Protein AF-A0A958AFW2-F1 (afdb_monomer)

pLDDT: mean 89.14, std 12.62, range [43.22, 98.0]

Solvent-accessible surface area (backbone atoms only — not comparable to full-atom values): 10582 Å² total; per-residue (Å²): 139,80,86,78,78,73,79,78,69,75,75,78,73,57,67,57,61,49,50,57,50,52,53,58,69,53,49,26,50,52,35,37,54,52,20,53,51,48,48,57,54,43,73,77,40,97,64,52,72,67,57,52,52,51,35,52,50,32,38,49,50,15,57,41,33,70,33,86,77,31,65,40,73,70,42,48,50,52,49,52,51,48,54,55,60,52,44,50,60,51,18,56,76,53,41,20,70,68,12,80,56,54,57,54,56,52,51,46,29,52,51,43,28,58,72,40,59,80,78,54,22,61,51,51,27,52,48,54,29,50,48,57,58,67,34,41,89,67,17,90,58,52,61,56,68,67,58,49,51,52,50,28,48,49,43,30,50,45,12,49,50,31,32,50,50,42,58,49,53,56,50,52,41,53,52,48,55,54,50,53,52,51,48,53,53,52,34,59,76,66,68,57,78,87,126

Radius of gyration: 22.64 Å; Cα contacts (8 Å, |Δi|>4): 173; chains: 1; bounding box: 56×38×67 Å

Secondary structure (DSSP, 8-state):
--------------HHHHHHHHHHHHTTHHHHHHHHHHHHHHHHTT--HHHHHHHHHHHHHHHHHHSGGGGSHHHHHHHHHHHHHHHHHHHHHTTGGG-TTHHHHHHHHHHHHHHS-TTHHHHHHHHHHHHHHHHGGG-SSPPPHHHHHHHHHHHHHHHHHHHHHHHHHHHHHHHHHHHHHHHHHHHHHTT----

Structure (mmCIF, N/CA/C/O backbone):
data_AF-A0A958AFW2-F1
#
_entry.id   AF-A0A958AFW2-F1
#
loop_
_atom_site.group_PDB
_atom_site.id
_atom_site.type_symbol
_atom_site.label_atom_id
_atom_site.label_alt_id
_atom_site.label_comp_id
_atom_site.label_asym_id
_atom_site.label_entity_id
_atom_site.label_seq_id
_atom_site.pdbx_PDB_ins_code
_atom_site.Cartn_x
_atom_site.Cartn_y
_atom_site.Cartn_z
_atom_site.occupancy
_atom_site.B_iso_or_equiv
_atom_site.auth_seq_id
_atom_site.auth_comp_id
_atom_site.auth_asym_id
_atom_site.auth_atom_id
_atom_site.pdbx_PDB_model_num
ATOM 1 N N . MET A 1 1 ? -34.029 -23.867 44.741 1.00 43.22 1 MET A N 1
ATOM 2 C CA . MET A 1 1 ? -32.804 -23.187 44.269 1.00 43.22 1 MET A CA 1
ATOM 3 C C . MET A 1 1 ? -32.614 -23.508 42.796 1.00 43.22 1 MET A C 1
ATOM 5 O O . MET A 1 1 ? -32.215 -24.617 42.475 1.00 43.22 1 MET A O 1
ATOM 9 N N . ARG A 1 2 ? -33.013 -22.597 41.903 1.00 43.47 2 ARG A N 1
ATOM 10 C CA . ARG A 1 2 ? -32.884 -22.758 40.450 1.00 43.47 2 ARG A CA 1
ATOM 11 C C . ARG A 1 2 ? -31.769 -21.815 40.013 1.00 43.47 2 ARG A C 1
ATOM 13 O O . ARG A 1 2 ? -31.938 -20.604 40.095 1.00 43.47 2 ARG A O 1
ATOM 20 N N . THR A 1 3 ? -30.620 -22.363 39.645 1.00 53.84 3 THR A N 1
ATOM 21 C CA . THR A 1 3 ? -29.536 -21.628 38.994 1.00 53.84 3 THR A CA 1
ATOM 22 C C . THR A 1 3 ? -30.050 -21.149 37.639 1.00 53.84 3 THR A C 1
ATOM 24 O O . THR A 1 3 ? -30.120 -21.911 36.678 1.00 53.84 3 THR A O 1
ATOM 27 N N . MET A 1 4 ? -30.495 -19.893 37.581 1.00 47.19 4 MET A N 1
ATOM 28 C CA . MET A 1 4 ? -30.754 -19.203 36.323 1.00 47.19 4 MET A CA 1
ATOM 29 C C . MET A 1 4 ? -29.402 -18.935 35.664 1.00 47.19 4 MET A C 1
ATOM 31 O O . MET A 1 4 ? -28.719 -17.969 35.986 1.00 47.19 4 MET A O 1
ATOM 35 N N . LEU A 1 5 ? -28.994 -19.834 34.773 1.00 52.38 5 LEU A N 1
ATOM 36 C CA . LEU A 1 5 ? -27.988 -19.531 33.767 1.00 52.38 5 LEU A CA 1
ATOM 37 C C . LEU A 1 5 ? -28.651 -18.582 32.771 1.00 52.38 5 LEU A C 1
ATOM 39 O O . LEU A 1 5 ? -29.386 -19.015 31.885 1.00 52.38 5 LEU A O 1
ATOM 43 N N . THR A 1 6 ? -28.452 -17.283 32.967 1.00 58.47 6 THR A N 1
ATOM 44 C CA . THR A 1 6 ? -28.763 -16.269 31.964 1.00 58.47 6 THR A CA 1
ATOM 45 C C . THR A 1 6 ? -28.002 -16.651 30.695 1.00 58.47 6 THR A C 1
ATOM 47 O O . THR A 1 6 ? -26.772 -16.760 30.749 1.00 58.47 6 THR A O 1
ATOM 50 N N . PRO A 1 7 ? -28.670 -16.897 29.556 1.00 47.50 7 PRO A N 1
ATOM 51 C CA . PRO A 1 7 ? -27.951 -17.008 28.304 1.00 47.50 7 PRO A CA 1
ATOM 52 C C . PRO A 1 7 ? -27.305 -15.645 28.060 1.00 47.50 7 PRO A C 1
ATOM 54 O O . PRO A 1 7 ? -27.995 -14.638 27.910 1.00 47.50 7 PRO A O 1
ATOM 57 N N . LEU A 1 8 ? -25.972 -15.607 28.082 1.00 51.25 8 LEU A N 1
ATOM 58 C CA . LEU A 1 8 ? -25.196 -14.495 27.553 1.00 51.25 8 LEU A CA 1
ATOM 59 C C . LEU A 1 8 ? -25.598 -14.367 26.084 1.00 51.25 8 LEU A C 1
ATOM 61 O O . LEU A 1 8 ? -25.100 -15.105 25.235 1.00 51.25 8 LEU A O 1
ATOM 65 N N . ILE A 1 9 ? -26.559 -13.487 25.797 1.00 50.97 9 ILE A N 1
ATOM 66 C CA . ILE A 1 9 ? -26.860 -13.054 24.436 1.00 50.97 9 ILE A CA 1
ATOM 67 C C . ILE A 1 9 ? -25.504 -12.663 23.845 1.00 50.97 9 ILE A C 1
ATOM 69 O O . ILE A 1 9 ? -24.812 -11.842 24.458 1.00 50.97 9 ILE A O 1
ATOM 73 N N . PRO A 1 10 ? -25.062 -13.282 22.736 1.00 50.94 10 PRO A N 1
ATOM 74 C CA . PRO A 1 10 ? -23.776 -12.944 22.161 1.00 50.94 10 PRO A CA 1
ATOM 75 C C . PRO A 1 10 ? -23.810 -11.449 21.870 1.00 50.94 10 PRO A C 1
ATOM 77 O O . PRO A 1 10 ? -24.670 -10.990 21.118 1.00 50.94 10 PRO A O 1
ATOM 80 N N . LEU A 1 11 ? -22.927 -10.703 22.542 1.00 51.53 11 LEU A N 1
ATOM 81 C CA . LEU A 1 11 ? -22.696 -9.283 22.310 1.00 51.53 11 LEU A CA 1
ATOM 82 C C . LEU A 1 11 ? -22.705 -9.066 20.801 1.00 51.53 11 LEU A C 1
ATOM 84 O O . LEU A 1 11 ? -21.844 -9.589 20.092 1.00 51.53 11 LEU A O 1
ATOM 88 N N . LYS A 1 12 ? -23.740 -8.372 20.321 1.00 55.47 12 LYS A N 1
ATOM 89 C CA . LYS A 1 12 ? -23.888 -7.970 18.928 1.00 55.47 12 LYS A CA 1
ATOM 90 C C . LYS A 1 12 ? -22.595 -7.242 18.574 1.00 55.47 12 LYS A C 1
ATOM 92 O O . LYS A 1 12 ? -22.362 -6.159 19.101 1.00 55.47 12 LYS A O 1
ATOM 97 N N . MET A 1 13 ? -21.712 -7.893 17.812 1.00 52.31 13 MET A N 1
ATOM 98 C CA . MET A 1 13 ? -20.401 -7.321 17.506 1.00 52.31 13 MET A CA 1
ATOM 99 C C . MET A 1 13 ? -20.612 -5.962 16.848 1.00 52.31 13 MET A C 1
ATOM 101 O O . MET A 1 13 ? -21.453 -5.833 15.954 1.00 52.31 13 MET A O 1
ATOM 105 N N . ASP A 1 14 ? -19.868 -4.962 17.322 1.00 62.66 14 ASP A N 1
ATOM 106 C CA . ASP A 1 14 ? -19.849 -3.643 16.707 1.00 62.66 14 ASP A CA 1
ATOM 107 C C . ASP A 1 14 ? -19.461 -3.804 15.222 1.00 62.66 14 ASP A C 1
ATOM 109 O O . ASP A 1 14 ? -18.407 -4.376 14.920 1.00 62.66 14 ASP A O 1
ATOM 113 N N . PRO A 1 15 ? -20.301 -3.350 14.276 1.00 62.88 15 PRO A N 1
ATOM 114 C CA . PRO A 1 15 ? -20.012 -3.468 12.853 1.00 62.88 15 PRO A CA 1
ATOM 115 C C . PRO A 1 15 ? -18.699 -2.794 12.433 1.00 62.88 15 PRO A C 1
ATOM 117 O O . PRO A 1 15 ? -18.141 -3.181 11.408 1.00 62.88 15 PRO A O 1
ATOM 120 N N . ALA A 1 16 ? -18.168 -1.831 13.198 1.00 61.78 16 ALA A N 1
ATOM 121 C CA . ALA A 1 16 ? -16.840 -1.265 12.938 1.00 61.78 16 ALA A CA 1
ATOM 122 C C . ALA A 1 16 ? -15.730 -2.304 13.120 1.00 61.78 16 ALA A C 1
ATOM 124 O O . ALA A 1 16 ? -14.858 -2.454 12.263 1.00 61.78 16 ALA A O 1
ATOM 125 N N . ILE A 1 17 ? -15.796 -3.045 14.230 1.00 65.88 17 ILE A N 1
ATOM 126 C CA . ILE A 1 17 ? -14.852 -4.113 14.565 1.00 65.88 17 ILE A CA 1
ATOM 127 C C . ILE A 1 17 ? -14.923 -5.224 13.514 1.00 65.88 17 ILE A C 1
ATOM 129 O O . ILE A 1 17 ? -13.890 -5.793 13.158 1.00 65.88 17 ILE A O 1
ATOM 133 N N . ASP A 1 18 ? -16.113 -5.512 12.985 1.00 76.19 18 ASP A N 1
ATOM 134 C CA . ASP A 1 18 ? -16.293 -6.526 11.944 1.00 76.19 18 ASP A CA 1
ATOM 135 C C . ASP A 1 18 ? -15.651 -6.105 10.611 1.00 76.19 18 ASP A C 1
ATOM 137 O O . ASP A 1 18 ? -14.903 -6.882 10.019 1.00 76.19 18 ASP A O 1
ATOM 141 N N . ILE A 1 19 ? -15.826 -4.848 10.181 1.00 73.50 19 ILE A N 1
ATOM 142 C CA . ILE A 1 19 ? -15.217 -4.330 8.942 1.00 73.50 19 ILE A CA 1
ATOM 143 C C . ILE A 1 19 ? -13.688 -4.300 9.045 1.00 73.50 19 ILE A C 1
ATOM 145 O O . ILE A 1 19 ? -13.007 -4.800 8.148 1.00 73.50 19 ILE A O 1
ATOM 149 N N . ASP A 1 20 ? -13.129 -3.773 10.137 1.00 75.69 20 ASP A N 1
ATOM 150 C CA . ASP A 1 20 ? -11.674 -3.702 10.323 1.00 75.69 20 ASP A CA 1
ATOM 151 C C . ASP A 1 20 ? -11.042 -5.100 10.389 1.00 75.69 20 ASP A C 1
ATOM 153 O O . ASP A 1 20 ? -9.957 -5.336 9.842 1.00 75.69 20 ASP A O 1
ATOM 157 N N . ARG A 1 21 ? -11.727 -6.055 11.028 1.00 79.62 21 ARG A N 1
ATOM 158 C CA . ARG A 1 21 ? -11.293 -7.453 11.109 1.00 79.62 21 ARG A CA 1
ATOM 159 C C . ARG A 1 21 ? -11.414 -8.161 9.769 1.00 79.62 21 ARG A C 1
ATOM 161 O O . ARG A 1 21 ? -10.499 -8.884 9.381 1.00 79.62 21 ARG A O 1
ATOM 168 N N . GLN A 1 22 ? -12.509 -7.945 9.049 1.00 83.94 22 GLN A N 1
ATOM 169 C CA . GLN A 1 22 ? -12.705 -8.494 7.718 1.00 83.94 22 GLN A CA 1
ATOM 170 C C . GLN A 1 22 ? -11.602 -7.981 6.793 1.00 83.94 22 GLN A C 1
ATOM 172 O O . GLN A 1 22 ? -10.880 -8.786 6.213 1.00 83.94 22 GLN A O 1
ATOM 177 N N . MET A 1 23 ? -11.380 -6.668 6.734 1.00 81.38 23 MET A N 1
ATOM 178 C CA . MET A 1 23 ? -10.306 -6.061 5.944 1.00 81.38 23 MET A CA 1
ATOM 179 C C . MET A 1 23 ? -8.916 -6.593 6.315 1.00 81.38 23 MET A C 1
ATOM 181 O O . MET A 1 23 ? -8.115 -6.880 5.426 1.00 81.38 23 MET A O 1
ATOM 185 N N . ALA A 1 24 ? -8.637 -6.797 7.605 1.00 82.88 24 ALA A N 1
ATOM 186 C CA . ALA A 1 24 ? -7.397 -7.421 8.068 1.00 82.88 24 ALA A CA 1
ATOM 187 C C . ALA A 1 24 ? -7.211 -8.863 7.564 1.00 82.88 24 ALA A C 1
ATOM 189 O O . ALA A 1 24 ? -6.092 -9.276 7.266 1.00 82.88 24 ALA A O 1
ATOM 190 N N . ASN A 1 25 ? -8.300 -9.621 7.433 1.00 87.69 25 ASN A N 1
ATOM 191 C CA . ASN A 1 25 ? -8.261 -10.990 6.922 1.00 87.69 25 ASN A CA 1
ATOM 192 C C . ASN A 1 25 ? -8.036 -11.049 5.403 1.00 87.69 25 ASN A C 1
ATOM 194 O O . ASN A 1 25 ? -7.462 -12.022 4.921 1.00 87.69 25 ASN A O 1
ATOM 198 N N . TRP A 1 26 ? -8.461 -10.025 4.653 1.00 89.12 26 TRP A N 1
ATOM 199 C CA . TRP A 1 26 ? -8.224 -9.929 3.205 1.00 89.12 26 TRP A CA 1
ATOM 200 C C . TRP A 1 26 ? -6.847 -9.343 2.862 1.00 89.12 26 TRP A C 1
ATOM 202 O O . TRP A 1 26 ? -6.341 -9.582 1.769 1.00 89.12 26 TRP A O 1
ATOM 212 N N . GLU A 1 27 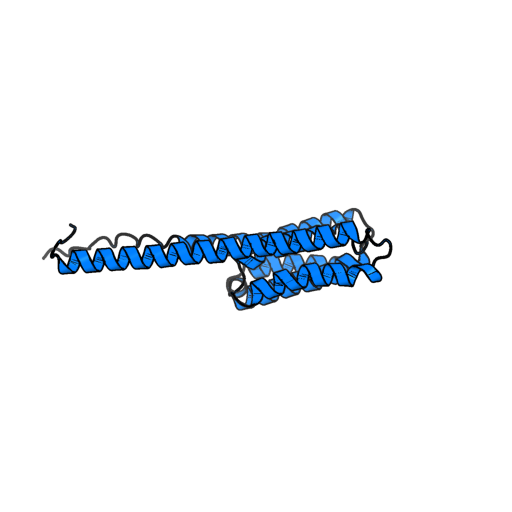? -6.210 -8.615 3.783 1.00 92.50 27 GLU A N 1
ATOM 213 C CA . GLU A 1 27 ? -4.898 -7.987 3.572 1.00 92.50 27 GLU A CA 1
ATOM 214 C C . GLU A 1 27 ? -3.804 -8.936 3.045 1.00 92.50 27 GLU A C 1
ATOM 216 O O . GLU A 1 27 ? -3.126 -8.534 2.098 1.00 92.50 27 GLU A O 1
ATOM 221 N N . PRO A 1 28 ? -3.654 -10.189 3.530 1.00 94.38 28 PRO A N 1
ATOM 222 C CA . PRO A 1 28 ? -2.646 -11.126 3.025 1.00 94.38 28 PRO A CA 1
ATOM 223 C C . PRO A 1 28 ? -2.797 -11.469 1.539 1.00 94.38 28 PRO A C 1
ATOM 225 O O . PRO A 1 28 ? -1.833 -11.882 0.893 1.00 94.38 28 PRO A O 1
ATOM 228 N N . LEU A 1 29 ? -3.991 -11.285 0.971 1.00 95.31 29 LEU A N 1
ATOM 229 C CA . LEU A 1 29 ? -4.227 -11.527 -0.448 1.00 95.31 29 LEU A CA 1
ATOM 230 C C . LEU A 1 29 ? -3.588 -10.458 -1.327 1.00 95.31 29 LEU A C 1
ATOM 232 O O . LEU A 1 29 ? -3.280 -10.745 -2.478 1.00 95.31 29 LEU A O 1
ATOM 236 N N . VAL A 1 30 ? -3.342 -9.253 -0.805 1.00 95.56 30 VAL A N 1
ATOM 237 C CA . VAL A 1 30 ? -2.683 -8.182 -1.560 1.00 95.56 30 VAL A CA 1
ATOM 238 C C . VAL A 1 30 ? -1.278 -8.602 -1.999 1.00 95.56 30 VAL A C 1
ATOM 240 O O . VAL A 1 30 ? -1.063 -8.728 -3.205 1.00 95.56 30 VAL A O 1
ATOM 243 N N . PRO A 1 31 ? -0.320 -8.885 -1.093 1.00 97.00 31 PRO A N 1
ATOM 244 C CA . PRO A 1 31 ? 1.002 -9.352 -1.499 1.00 97.00 31 PRO A CA 1
ATOM 245 C C . PRO A 1 31 ? 0.942 -10.678 -2.270 1.00 97.00 31 PRO A C 1
ATOM 247 O O . PRO A 1 31 ? 1.754 -10.879 -3.167 1.00 97.00 31 PRO A O 1
ATOM 250 N N . LEU A 1 32 ? -0.029 -11.559 -2.000 1.00 97.62 32 LEU A N 1
ATOM 251 C CA . LEU A 1 32 ? -0.186 -12.799 -2.764 1.00 97.62 32 LEU A CA 1
ATOM 252 C C . LEU A 1 32 ? -0.501 -12.516 -4.241 1.00 97.62 32 LEU A C 1
ATOM 254 O O . LEU A 1 32 ? 0.204 -12.997 -5.125 1.00 97.62 32 LEU A O 1
ATOM 258 N N . VAL A 1 33 ? -1.531 -11.710 -4.512 1.00 97.56 33 VAL A N 1
ATOM 259 C CA . VAL A 1 33 ? -1.955 -11.347 -5.872 1.00 97.56 33 VAL A CA 1
ATOM 260 C C . VAL A 1 33 ? -0.867 -10.551 -6.585 1.00 97.56 33 VAL A C 1
ATOM 262 O O . VAL A 1 33 ? -0.580 -10.830 -7.747 1.00 97.56 33 VAL A O 1
ATOM 265 N N . LEU A 1 34 ? -0.217 -9.606 -5.896 1.00 97.69 34 LEU A N 1
ATOM 266 C CA . LEU A 1 34 ? 0.911 -8.857 -6.452 1.00 97.69 34 LEU A CA 1
ATOM 267 C C . LEU A 1 34 ? 2.068 -9.793 -6.820 1.00 97.69 34 LEU A C 1
ATOM 269 O O . LEU A 1 34 ? 2.559 -9.741 -7.945 1.00 97.69 34 LEU A O 1
ATOM 273 N N . GLY A 1 35 ? 2.460 -10.695 -5.918 1.00 97.44 35 GLY A N 1
ATOM 274 C CA . GLY A 1 35 ? 3.517 -11.674 -6.162 1.00 97.44 35 GLY A CA 1
ATOM 275 C C . GLY A 1 35 ? 3.209 -12.572 -7.360 1.00 97.44 35 GLY A C 1
ATOM 276 O O . GLY A 1 35 ? 4.040 -12.690 -8.258 1.00 97.44 35 GLY A O 1
ATOM 277 N N . LEU A 1 36 ? 1.996 -13.129 -7.433 1.00 97.81 36 LEU A N 1
ATOM 278 C CA . LEU A 1 36 ? 1.551 -13.947 -8.566 1.00 97.81 36 LEU A CA 1
ATOM 279 C C . LEU A 1 36 ? 1.534 -13.157 -9.881 1.00 97.81 36 LEU A C 1
ATOM 281 O O . LEU A 1 36 ? 2.025 -13.651 -10.893 1.00 97.81 36 LEU A O 1
ATOM 285 N N . HIS A 1 37 ? 1.042 -11.915 -9.870 1.00 97.31 37 HIS A N 1
ATOM 286 C CA . HIS A 1 37 ? 1.119 -11.022 -11.027 1.00 97.31 37 HIS A CA 1
ATOM 287 C C . HIS A 1 37 ? 2.573 -10.821 -11.475 1.00 97.31 37 HIS A C 1
ATOM 289 O O . HIS A 1 37 ? 2.881 -10.952 -12.656 1.00 97.31 37 HIS A O 1
ATOM 295 N N . GLY A 1 38 ? 3.484 -10.553 -10.537 1.00 96.69 38 GLY A N 1
ATOM 296 C CA . GLY A 1 38 ? 4.910 -10.420 -10.825 1.00 96.69 38 GLY A CA 1
ATOM 297 C C . GLY A 1 38 ? 5.521 -11.685 -11.430 1.00 96.69 38 GLY A C 1
ATOM 298 O O . GLY A 1 38 ? 6.276 -11.581 -12.393 1.00 96.69 38 GLY A O 1
ATOM 299 N N . MET A 1 39 ? 5.147 -12.873 -10.937 1.00 96.88 39 MET A N 1
ATOM 300 C CA . MET A 1 39 ? 5.559 -14.147 -11.540 1.00 96.88 39 MET A CA 1
ATOM 301 C C . MET A 1 39 ? 5.086 -14.255 -12.990 1.00 96.88 39 MET A C 1
ATOM 303 O O . MET A 1 39 ? 5.887 -14.588 -13.855 1.00 96.88 39 MET A O 1
ATOM 307 N N . VAL A 1 40 ? 3.815 -13.949 -13.276 1.00 96.25 40 VAL A N 1
ATOM 308 C CA . VAL A 1 40 ? 3.261 -14.005 -14.642 1.00 96.25 40 VAL A CA 1
ATOM 309 C C . VAL A 1 40 ? 4.033 -13.082 -15.586 1.00 96.25 40 VAL A C 1
ATOM 311 O O . VAL A 1 40 ? 4.454 -13.518 -16.658 1.00 96.25 40 VAL A O 1
ATOM 314 N N . ILE A 1 41 ? 4.289 -11.838 -15.170 1.00 95.12 41 ILE A N 1
ATOM 315 C CA . ILE A 1 41 ? 5.095 -10.891 -15.952 1.00 95.12 41 ILE A CA 1
ATOM 316 C C . ILE A 1 41 ? 6.504 -11.451 -16.191 1.00 95.12 41 ILE A C 1
ATOM 318 O O . ILE A 1 41 ? 6.977 -11.462 -17.325 1.00 95.12 41 ILE A O 1
ATOM 322 N N . PHE A 1 42 ? 7.161 -11.989 -15.166 1.00 95.25 42 PHE A N 1
ATOM 323 C CA . PHE A 1 42 ? 8.526 -12.511 -15.275 1.00 95.25 42 PHE A CA 1
ATOM 324 C C . PHE A 1 42 ? 8.659 -13.882 -15.929 1.00 95.25 42 PHE A C 1
ATOM 326 O O . PHE A 1 42 ? 9.756 -14.233 -16.337 1.00 95.25 42 PHE A O 1
ATOM 333 N N . PHE A 1 43 ? 7.580 -14.636 -16.119 1.00 92.75 43 PHE A N 1
ATOM 334 C CA . PHE A 1 43 ? 7.601 -15.774 -17.039 1.00 92.75 43 PHE A CA 1
ATOM 335 C C . PHE A 1 43 ? 7.552 -15.333 -18.504 1.00 92.75 43 PHE A C 1
ATOM 337 O O . PHE A 1 43 ? 8.066 -16.036 -19.370 1.00 92.75 43 PHE A O 1
ATOM 344 N N . SER A 1 44 ? 6.964 -14.167 -18.787 1.00 89.94 44 SER A N 1
ATOM 345 C CA . SER A 1 44 ? 6.910 -13.589 -20.137 1.00 89.94 44 SER A CA 1
ATOM 346 C C . SER A 1 44 ? 8.135 -12.741 -20.504 1.00 89.94 44 SER A C 1
ATOM 348 O O . SER A 1 44 ? 8.321 -12.388 -21.666 1.00 89.94 44 SER A O 1
ATOM 350 N N . MET A 1 45 ? 8.983 -12.422 -19.524 1.00 86.94 45 MET A N 1
ATOM 351 C CA . MET A 1 45 ? 10.170 -11.580 -19.674 1.00 86.94 45 MET A CA 1
ATOM 352 C C . MET A 1 45 ? 11.413 -12.333 -19.192 1.00 86.94 45 MET A C 1
ATOM 354 O O . MET A 1 45 ? 11.340 -13.145 -18.280 1.00 86.94 45 MET A O 1
ATOM 358 N N . SER A 1 46 ? 12.592 -12.045 -19.739 1.00 85.69 46 SER A N 1
ATOM 359 C CA . SER A 1 46 ? 13.851 -12.607 -19.230 1.00 85.69 46 SER A CA 1
ATOM 360 C C . SER A 1 46 ? 14.281 -11.904 -17.935 1.00 85.69 46 SER A C 1
ATOM 362 O O . SER A 1 46 ? 15.149 -11.028 -17.951 1.00 85.69 46 SER A O 1
ATOM 364 N N . ALA A 1 47 ? 13.635 -12.247 -16.819 1.00 92.06 47 ALA A N 1
ATOM 365 C CA . ALA A 1 47 ? 13.903 -11.642 -15.521 1.00 92.06 47 ALA A CA 1
ATOM 366 C C . ALA A 1 47 ? 15.240 -12.107 -14.922 1.00 92.06 47 ALA A C 1
ATOM 368 O O . ALA A 1 47 ? 15.646 -13.266 -15.022 1.00 92.06 47 ALA A O 1
ATOM 369 N N . THR A 1 48 ? 15.920 -11.180 -14.262 1.00 94.31 48 THR A N 1
ATOM 370 C CA . THR A 1 48 ? 17.184 -11.409 -13.556 1.00 94.31 48 THR A CA 1
ATOM 371 C C . THR A 1 48 ? 16.960 -12.067 -12.191 1.00 94.31 48 THR A C 1
ATOM 373 O O . THR A 1 48 ? 15.858 -12.066 -11.643 1.00 94.31 48 THR A O 1
ATOM 376 N N . TRP A 1 49 ? 18.023 -12.610 -11.592 1.00 95.75 49 TRP A N 1
ATOM 377 C CA . TRP A 1 49 ? 17.929 -13.291 -10.295 1.00 95.75 49 TRP A CA 1
ATOM 378 C C . TRP A 1 49 ? 17.385 -12.384 -9.177 1.00 95.75 49 TRP A C 1
ATOM 380 O O . TRP A 1 49 ? 16.581 -12.833 -8.365 1.00 95.75 49 TRP A O 1
ATOM 390 N N . TRP A 1 50 ? 17.766 -11.099 -9.144 1.00 96.12 50 TRP A N 1
ATOM 391 C CA . TRP A 1 50 ? 17.309 -10.183 -8.095 1.00 96.12 50 TRP A CA 1
ATOM 392 C C . TRP A 1 50 ? 15.812 -9.869 -8.238 1.00 96.12 50 TRP A C 1
ATOM 394 O O . TRP A 1 50 ? 15.119 -9.727 -7.232 1.00 96.12 50 TRP A O 1
ATOM 404 N N . GLN A 1 51 ? 15.298 -9.817 -9.474 1.00 95.75 51 GLN A N 1
ATOM 405 C CA . GLN A 1 51 ? 13.874 -9.636 -9.771 1.00 95.75 51 GLN A CA 1
ATOM 406 C C . GLN A 1 51 ? 13.061 -10.812 -9.230 1.00 95.75 51 GLN A C 1
ATOM 408 O O . GLN A 1 51 ? 12.057 -10.606 -8.549 1.00 95.75 51 GLN A O 1
ATOM 413 N N . TRP A 1 52 ? 13.542 -12.041 -9.431 1.00 96.38 52 TRP A N 1
ATOM 414 C CA . TRP A 1 52 ? 12.943 -13.227 -8.820 1.00 96.38 52 TRP A CA 1
ATOM 415 C C . TRP A 1 52 ? 12.990 -13.186 -7.291 1.00 96.38 52 TRP A C 1
ATOM 417 O O . TRP A 1 52 ? 11.980 -13.476 -6.649 1.00 96.38 52 TRP A O 1
ATOM 427 N N . SER A 1 53 ? 14.103 -12.750 -6.695 1.00 96.94 53 SER A N 1
ATOM 428 C CA . SER A 1 53 ? 14.204 -12.563 -5.241 1.00 96.94 53 SER A CA 1
ATOM 429 C C . SER A 1 53 ? 13.215 -11.521 -4.708 1.00 96.94 53 SER A C 1
ATOM 431 O O . SER A 1 53 ? 12.652 -11.708 -3.628 1.00 96.94 53 SER A O 1
ATOM 433 N N . ALA A 1 54 ? 12.954 -10.445 -5.456 1.00 97.12 54 ALA A N 1
ATOM 434 C CA . ALA A 1 54 ? 11.952 -9.446 -5.090 1.00 97.12 54 ALA A CA 1
ATOM 435 C C . ALA A 1 54 ? 10.536 -10.046 -5.091 1.00 97.12 54 ALA A C 1
ATOM 437 O O . ALA A 1 54 ? 9.799 -9.860 -4.124 1.00 97.12 54 ALA A O 1
ATOM 438 N N . ILE A 1 55 ? 10.175 -10.833 -6.110 1.00 97.31 55 ILE A N 1
ATOM 439 C CA . ILE A 1 55 ? 8.877 -11.528 -6.155 1.00 97.31 55 ILE A CA 1
ATOM 440 C C . ILE A 1 55 ? 8.751 -12.560 -5.034 1.00 97.31 55 ILE A C 1
ATOM 442 O O . ILE A 1 55 ? 7.729 -12.598 -4.349 1.00 97.31 55 ILE A O 1
ATOM 446 N N . ALA A 1 56 ? 9.798 -13.349 -4.790 1.00 97.56 56 ALA A N 1
ATOM 447 C CA . ALA A 1 56 ? 9.831 -14.282 -3.669 1.00 97.56 56 ALA A CA 1
ATOM 448 C C . ALA A 1 56 ? 9.626 -13.552 -2.332 1.00 97.56 56 ALA A C 1
ATOM 450 O O . ALA A 1 56 ? 8.826 -13.990 -1.510 1.00 97.56 56 ALA A O 1
ATOM 451 N N . SER A 1 57 ? 10.266 -12.393 -2.144 1.00 97.62 57 SER A N 1
ATOM 452 C CA . SER A 1 57 ? 10.077 -11.556 -0.953 1.00 97.62 57 SER A CA 1
ATOM 453 C C . SER A 1 57 ? 8.625 -11.100 -0.800 1.00 97.62 57 SER A C 1
ATOM 455 O O . SER A 1 57 ? 8.077 -11.170 0.295 1.00 97.62 57 SER A O 1
ATOM 457 N N . VAL A 1 58 ? 7.966 -10.698 -1.888 1.00 97.81 58 VAL A N 1
ATOM 458 C CA . VAL A 1 58 ? 6.546 -10.308 -1.878 1.00 97.81 58 VAL A CA 1
ATOM 459 C C . VAL A 1 58 ? 5.645 -11.484 -1.489 1.00 97.81 58 VAL A C 1
ATOM 461 O O . VAL A 1 58 ? 4.749 -11.320 -0.664 1.00 97.81 58 VAL A O 1
ATOM 464 N N . LEU A 1 59 ? 5.911 -12.690 -1.990 1.00 97.75 59 LEU A N 1
ATOM 465 C CA . LEU A 1 59 ? 5.169 -13.890 -1.586 1.00 97.75 59 LEU A CA 1
ATOM 466 C C . LEU A 1 59 ? 5.401 -14.241 -0.108 1.00 97.75 59 LEU A C 1
ATOM 468 O O . LEU A 1 59 ? 4.459 -14.604 0.596 1.00 97.75 59 LEU A O 1
ATOM 472 N N . LEU A 1 60 ? 6.622 -14.064 0.405 1.00 97.56 60 LEU A N 1
ATOM 473 C CA . LEU A 1 60 ? 6.909 -14.225 1.834 1.00 97.56 60 LEU A CA 1
ATOM 474 C C . LEU A 1 60 ? 6.158 -13.196 2.688 1.00 97.56 60 LEU A C 1
ATOM 476 O O . LEU A 1 60 ? 5.699 -13.539 3.777 1.00 97.56 60 LEU A O 1
ATOM 480 N N . LEU A 1 61 ? 5.961 -11.965 2.198 1.00 96.75 61 LEU A N 1
ATOM 481 C CA . LEU A 1 61 ? 5.117 -10.976 2.877 1.00 96.75 61 LEU A CA 1
ATOM 482 C C . LEU A 1 61 ? 3.662 -11.442 2.991 1.00 96.75 61 LEU A C 1
ATOM 484 O O . LEU A 1 61 ? 3.029 -11.133 3.998 1.00 96.75 61 LEU A O 1
ATOM 488 N N . ALA A 1 62 ? 3.147 -12.202 2.020 1.00 96.00 62 ALA A N 1
ATOM 489 C CA . ALA A 1 62 ? 1.809 -12.792 2.091 1.00 96.00 62 ALA A CA 1
ATOM 490 C C . ALA A 1 62 ? 1.710 -13.874 3.170 1.00 96.00 62 ALA A C 1
ATOM 492 O O . ALA A 1 62 ? 0.789 -13.859 3.987 1.00 96.00 62 ALA A O 1
ATOM 493 N N . VAL A 1 63 ? 2.699 -14.770 3.231 1.00 96.00 63 VAL A N 1
ATOM 494 C CA . VAL A 1 63 ? 2.783 -15.788 4.291 1.00 96.00 63 VAL A CA 1
ATOM 495 C C . VAL A 1 63 ? 2.892 -15.120 5.661 1.00 96.00 63 VAL A C 1
ATOM 497 O O . VAL A 1 63 ? 2.181 -15.485 6.597 1.00 96.00 63 VAL A O 1
ATOM 500 N N . TRP A 1 64 ? 3.736 -14.093 5.774 1.00 95.44 64 TRP A N 1
ATOM 501 C CA . TRP A 1 64 ? 3.891 -13.336 7.008 1.00 95.44 64 TRP A CA 1
ATOM 502 C C . TRP A 1 64 ? 2.595 -12.629 7.408 1.00 95.44 64 TRP A C 1
ATOM 504 O O . TRP A 1 64 ? 2.208 -12.707 8.571 1.00 95.44 64 TRP A O 1
ATOM 514 N N . ALA A 1 65 ? 1.883 -12.010 6.466 1.00 92.94 65 ALA A N 1
ATOM 515 C CA . ALA A 1 65 ? 0.588 -11.372 6.695 1.00 92.94 65 ALA A CA 1
ATOM 516 C C . ALA A 1 65 ? -0.483 -12.345 7.213 1.00 92.94 65 ALA A C 1
ATOM 518 O O . ALA A 1 65 ? -1.291 -11.974 8.062 1.00 92.94 65 ALA A O 1
ATOM 519 N N . GLY A 1 66 ? -0.463 -13.599 6.754 1.00 91.50 66 GLY A N 1
ATOM 520 C CA . GLY A 1 66 ? -1.350 -14.655 7.248 1.00 91.50 66 GLY A CA 1
ATOM 521 C C . GLY A 1 66 ? -1.006 -15.169 8.652 1.00 91.50 66 GLY A C 1
ATOM 522 O O . GLY A 1 66 ? -1.806 -15.881 9.255 1.00 91.50 66 GLY A O 1
ATOM 523 N N . SER A 1 67 ? 0.166 -14.822 9.193 1.00 92.25 67 SER A N 1
ATOM 524 C CA . SER A 1 67 ? 0.596 -15.263 10.523 1.00 92.25 67 SER A CA 1
ATOM 525 C C . SER A 1 67 ? 0.025 -14.381 11.647 1.00 92.25 67 SER A C 1
ATOM 527 O O . SER A 1 67 ? -0.200 -13.186 11.436 1.00 92.25 67 SER A O 1
ATOM 529 N N . PRO A 1 68 ? -0.120 -14.902 12.883 1.00 88.69 68 PRO A N 1
ATOM 530 C CA . PRO A 1 68 ? -0.562 -14.102 14.031 1.00 88.69 68 PRO A CA 1
ATOM 531 C C . PRO A 1 68 ? 0.304 -12.859 14.282 1.00 88.69 68 PRO A C 1
ATOM 533 O O . PRO A 1 68 ? -0.196 -11.818 14.702 1.00 88.69 68 PRO A O 1
ATOM 536 N N . TRP A 1 69 ? 1.606 -12.943 13.992 1.00 87.44 69 TRP A N 1
ATOM 537 C CA . TRP A 1 69 ? 2.546 -11.837 14.184 1.00 87.44 69 TRP A CA 1
ATOM 538 C C . TRP A 1 69 ? 2.435 -10.762 13.101 1.00 87.44 69 TRP A C 1
ATOM 540 O O . TRP A 1 69 ? 2.666 -9.586 13.382 1.00 87.44 69 TRP A O 1
ATOM 550 N N . GLY A 1 70 ? 2.050 -11.142 11.882 1.00 87.00 70 GLY A N 1
ATOM 551 C CA . GLY A 1 70 ? 1.924 -10.225 10.750 1.00 87.00 70 GLY A CA 1
ATOM 552 C C . GLY A 1 70 ? 0.600 -9.469 10.681 1.00 87.00 70 GLY A C 1
ATOM 553 O O . GLY A 1 70 ? 0.416 -8.688 9.748 1.00 87.00 70 GLY A O 1
ATOM 554 N N . GLN A 1 71 ? -0.304 -9.679 11.642 1.00 87.69 71 GLN A N 1
ATOM 555 C CA . GLN A 1 71 ? -1.619 -9.031 11.694 1.00 87.69 71 GLN A CA 1
ATOM 556 C C . GLN A 1 71 ? -1.652 -7.740 12.529 1.00 87.69 71 GLN A C 1
ATOM 558 O O . GLN A 1 71 ? -2.669 -7.042 12.567 1.00 87.69 71 GLN A O 1
ATOM 563 N N . THR A 1 72 ? -0.541 -7.387 13.179 1.00 90.81 72 THR A N 1
ATOM 564 C CA . THR A 1 72 ? -0.433 -6.195 14.033 1.00 90.81 72 THR A CA 1
ATOM 565 C C . THR A 1 72 ? -0.330 -4.901 13.215 1.00 90.81 72 THR A C 1
ATOM 567 O O . THR A 1 72 ? 0.192 -4.888 12.102 1.00 90.81 72 THR A O 1
ATOM 570 N N . GLN A 1 73 ? -0.761 -3.769 13.779 1.00 89.12 73 GLN A N 1
ATOM 571 C CA . GLN A 1 73 ? -0.683 -2.466 13.096 1.00 89.12 73 GLN A CA 1
ATOM 572 C C . GLN A 1 73 ? 0.737 -2.081 12.621 1.00 89.12 73 GLN A C 1
ATOM 574 O O . GLN A 1 73 ? 0.879 -1.689 11.460 1.00 89.12 73 GLN A O 1
ATOM 579 N N . PRO A 1 74 ? 1.810 -2.237 13.426 1.00 93.38 74 PRO A N 1
ATOM 580 C CA . PRO A 1 74 ? 3.166 -1.917 12.972 1.00 93.38 74 PRO A CA 1
ATOM 581 C C . PRO A 1 74 ? 3.615 -2.771 11.782 1.00 93.38 74 PRO A C 1
ATOM 583 O O . PRO A 1 74 ? 4.256 -2.271 10.861 1.00 93.38 74 PRO A O 1
ATOM 586 N N . THR A 1 75 ? 3.246 -4.054 11.761 1.00 93.69 75 THR A N 1
ATOM 587 C CA . THR A 1 75 ? 3.642 -4.957 10.670 1.00 93.69 75 THR A CA 1
ATOM 588 C C . THR A 1 75 ? 2.949 -4.623 9.354 1.00 93.69 75 THR A C 1
ATOM 590 O O . THR A 1 75 ? 3.583 -4.727 8.306 1.00 93.69 75 THR A O 1
ATOM 593 N N . ARG A 1 76 ? 1.712 -4.107 9.389 1.00 94.00 76 ARG A N 1
ATOM 594 C CA . ARG A 1 76 ? 1.035 -3.561 8.198 1.00 94.00 76 ARG A CA 1
ATOM 595 C C . ARG A 1 76 ? 1.767 -2.352 7.625 1.00 94.00 76 ARG A C 1
ATOM 597 O O . ARG A 1 76 ? 1.920 -2.265 6.412 1.00 94.00 76 ARG A O 1
ATOM 604 N N . VAL A 1 77 ? 2.251 -1.449 8.482 1.00 95.50 77 VAL A N 1
ATOM 605 C CA . VAL A 1 77 ? 3.050 -0.283 8.056 1.00 95.50 77 VAL A CA 1
ATOM 606 C C . VAL A 1 77 ? 4.354 -0.738 7.404 1.00 95.50 77 VAL A C 1
ATOM 608 O O . VAL A 1 77 ? 4.674 -0.295 6.303 1.00 95.50 77 VAL A O 1
ATOM 611 N N . ILE A 1 78 ? 5.075 -1.665 8.043 1.00 96.19 78 ILE A N 1
ATOM 612 C CA . ILE A 1 78 ? 6.319 -2.231 7.501 1.00 96.19 78 ILE A CA 1
ATOM 613 C C . ILE A 1 78 ? 6.057 -2.889 6.145 1.00 96.19 78 ILE A C 1
ATOM 615 O O . ILE A 1 78 ? 6.771 -2.623 5.185 1.00 96.19 78 ILE A O 1
ATOM 619 N N . ARG A 1 79 ? 5.008 -3.706 6.037 1.00 95.69 79 ARG A N 1
ATOM 620 C CA . ARG A 1 79 ? 4.650 -4.404 4.800 1.00 95.69 79 ARG A CA 1
ATOM 621 C C . ARG A 1 79 ? 4.254 -3.445 3.682 1.00 95.69 79 ARG A C 1
ATOM 623 O O . ARG A 1 79 ? 4.746 -3.608 2.571 1.00 95.69 79 ARG A O 1
ATOM 630 N N . ALA A 1 80 ? 3.454 -2.420 3.973 1.00 96.50 80 ALA A N 1
ATOM 631 C CA . ALA A 1 80 ? 3.134 -1.363 3.014 1.00 96.50 80 ALA A CA 1
ATOM 632 C C . ALA A 1 80 ? 4.406 -0.669 2.505 1.00 96.50 80 ALA A C 1
ATOM 634 O O . ALA A 1 80 ? 4.571 -0.483 1.301 1.00 96.50 80 ALA A O 1
ATOM 635 N N . GLY A 1 81 ? 5.329 -0.347 3.418 1.00 97.44 81 GLY A N 1
ATOM 636 C CA . GLY A 1 81 ? 6.627 0.242 3.095 1.00 97.44 81 GLY A CA 1
ATOM 637 C C . GLY A 1 81 ? 7.498 -0.672 2.234 1.00 97.44 81 GLY A C 1
ATOM 638 O O . GLY A 1 81 ? 8.081 -0.210 1.258 1.00 97.44 81 GLY A O 1
ATOM 639 N N . LEU A 1 82 ? 7.545 -1.971 2.540 1.00 97.62 82 LEU A N 1
ATOM 640 C CA . LEU A 1 82 ? 8.287 -2.961 1.757 1.00 97.62 82 LEU A CA 1
ATOM 641 C C . LEU A 1 82 ? 7.685 -3.151 0.366 1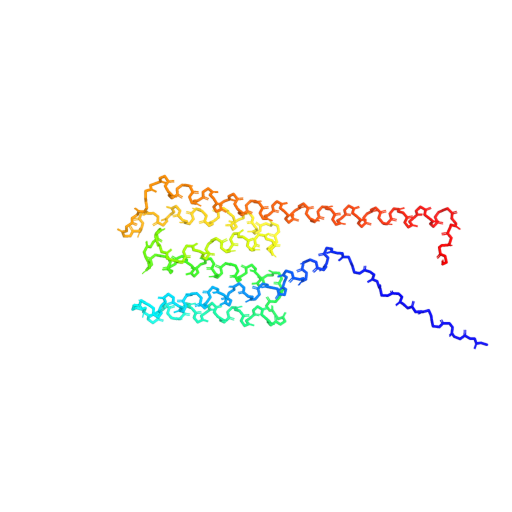.00 97.62 82 LEU A C 1
ATOM 643 O O . LEU A 1 82 ? 8.425 -3.147 -0.609 1.00 97.62 82 LEU A O 1
ATOM 647 N N . LEU A 1 83 ? 6.361 -3.263 0.244 1.00 97.81 83 LEU A N 1
ATOM 648 C CA . LEU A 1 83 ? 5.702 -3.360 -1.059 1.00 97.81 83 LEU A CA 1
ATOM 649 C C . LEU A 1 83 ? 5.944 -2.099 -1.889 1.00 97.81 83 LEU A C 1
ATOM 651 O O . LEU A 1 83 ? 6.334 -2.199 -3.049 1.00 97.81 83 LEU A O 1
ATOM 655 N N . PHE A 1 84 ? 5.783 -0.916 -1.294 1.00 97.81 84 PHE A N 1
ATOM 656 C CA . PHE A 1 84 ? 6.086 0.356 -1.948 1.00 97.81 84 PHE A CA 1
ATOM 657 C C . PHE A 1 84 ? 7.551 0.424 -2.409 1.00 97.81 84 PHE A C 1
ATOM 659 O O . PHE A 1 84 ? 7.825 0.726 -3.574 1.00 97.81 84 PHE A O 1
ATOM 666 N N . GLY A 1 85 ? 8.477 0.087 -1.510 1.00 97.12 85 GLY A N 1
ATOM 667 C CA . GLY A 1 85 ? 9.916 0.123 -1.741 1.00 97.12 85 GLY A CA 1
ATOM 668 C C . GLY A 1 85 ? 10.407 -0.915 -2.747 1.00 97.12 85 GLY A C 1
ATOM 669 O O . GLY A 1 85 ? 11.328 -0.614 -3.491 1.00 97.12 85 GLY A O 1
ATOM 670 N N . LEU A 1 86 ? 9.786 -2.097 -2.822 1.00 97.25 86 LEU A N 1
ATOM 671 C CA . LEU A 1 86 ? 10.085 -3.129 -3.824 1.00 97.25 86 LEU A CA 1
ATOM 672 C C . LEU A 1 86 ? 9.478 -2.799 -5.189 1.00 97.25 86 LEU A C 1
ATOM 674 O O . LEU A 1 86 ? 10.083 -3.095 -6.216 1.00 97.25 86 LEU A O 1
ATOM 678 N N . THR A 1 87 ? 8.310 -2.153 -5.217 1.00 97.38 87 THR A N 1
ATOM 679 C CA . THR A 1 87 ? 7.665 -1.744 -6.473 1.00 97.38 87 THR A CA 1
ATOM 680 C C . THR A 1 87 ? 8.541 -0.757 -7.244 1.00 97.38 87 THR A C 1
ATOM 682 O O . THR A 1 87 ? 8.660 -0.859 -8.459 1.00 97.38 87 THR A O 1
ATOM 685 N N . TRP A 1 88 ? 9.204 0.168 -6.549 1.00 96.31 88 TRP A N 1
ATOM 686 C CA . TRP A 1 88 ? 10.045 1.193 -7.169 1.00 96.31 88 TRP A CA 1
ATOM 687 C C . TRP A 1 88 ? 11.188 0.659 -8.066 1.00 96.31 88 TRP A C 1
ATOM 689 O O . TRP A 1 88 ? 11.228 1.004 -9.249 1.00 96.31 88 TRP A O 1
ATOM 699 N N . PRO A 1 89 ? 12.111 -0.198 -7.583 1.00 96.06 89 PRO A N 1
ATOM 700 C CA . PRO A 1 89 ? 13.160 -0.780 -8.418 1.00 96.06 89 PRO A CA 1
ATOM 701 C C . PRO A 1 89 ? 12.599 -1.732 -9.482 1.00 96.06 89 PRO A C 1
ATOM 703 O O . PRO A 1 89 ? 13.164 -1.827 -10.574 1.00 96.06 89 PRO A O 1
ATOM 706 N N . LEU A 1 90 ? 11.478 -2.412 -9.210 1.00 96.06 90 LEU A N 1
ATOM 707 C CA . LEU A 1 90 ? 10.796 -3.219 -10.223 1.00 96.06 90 LEU A CA 1
ATOM 708 C C . LEU A 1 90 ? 10.324 -2.337 -11.380 1.00 96.06 90 LEU A C 1
ATOM 710 O O . LEU A 1 90 ? 10.648 -2.643 -12.523 1.00 96.06 90 LEU A O 1
ATOM 714 N N . LEU A 1 91 ? 9.668 -1.207 -11.102 1.00 95.94 91 LEU A N 1
ATOM 715 C CA . LEU A 1 91 ? 9.271 -0.224 -12.114 1.00 95.94 91 LEU A CA 1
ATOM 716 C C . LEU A 1 91 ? 10.476 0.260 -12.928 1.00 95.94 91 LEU A C 1
ATOM 718 O O . LEU A 1 91 ? 10.463 0.152 -14.152 1.00 95.94 91 LEU A O 1
ATOM 722 N N . LEU A 1 92 ? 11.541 0.720 -12.260 1.00 94.81 92 LEU A N 1
ATOM 723 C CA . LEU A 1 92 ? 12.760 1.222 -12.911 1.00 94.81 92 LEU A CA 1
ATOM 724 C C . LEU A 1 92 ? 13.351 0.235 -13.924 1.00 94.81 92 LEU A C 1
ATOM 726 O O . LEU A 1 92 ? 13.791 0.631 -14.998 1.00 94.81 92 LEU A O 1
ATOM 730 N N . THR A 1 93 ? 13.342 -1.054 -13.596 1.00 94.38 93 THR A N 1
ATOM 731 C CA . THR A 1 93 ? 14.015 -2.089 -14.396 1.00 94.38 93 THR A CA 1
ATOM 732 C C . THR A 1 93 ? 13.11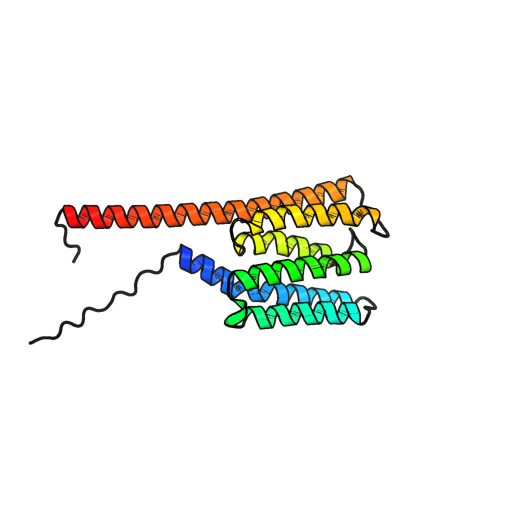5 -2.783 -15.414 1.00 94.38 93 THR A C 1
ATOM 734 O O . THR A 1 93 ? 13.595 -3.619 -16.175 1.00 94.38 93 THR A O 1
ATOM 737 N N . THR A 1 94 ? 11.823 -2.445 -15.458 1.00 93.56 94 THR A N 1
ATOM 738 C CA . THR A 1 94 ? 10.823 -3.107 -16.320 1.00 93.56 94 THR A CA 1
ATOM 739 C C . THR A 1 94 ? 10.045 -2.130 -17.206 1.00 93.56 94 THR A C 1
ATOM 741 O O . THR A 1 94 ? 8.957 -2.453 -17.675 1.00 93.56 94 THR A O 1
ATOM 744 N N . GLY A 1 95 ? 10.595 -0.936 -17.449 1.00 91.25 95 GLY A N 1
ATOM 745 C CA . GLY A 1 95 ? 10.014 0.054 -18.368 1.00 91.25 95 GLY A CA 1
ATOM 746 C C . GLY A 1 95 ? 9.627 1.389 -17.730 1.00 91.25 95 GLY A C 1
ATOM 747 O O . GLY A 1 95 ? 9.006 2.221 -18.386 1.00 91.25 95 GLY A O 1
ATOM 748 N N . GLY A 1 96 ? 9.982 1.623 -16.465 1.00 93.06 96 GLY A N 1
ATOM 749 C CA . GLY A 1 96 ? 9.748 2.892 -15.782 1.00 93.06 96 GLY A CA 1
ATOM 750 C C . GLY A 1 96 ? 8.260 3.235 -15.719 1.00 93.06 96 GLY A C 1
ATOM 751 O O . GLY A 1 96 ? 7.459 2.471 -15.179 1.00 93.06 96 GLY A O 1
ATOM 752 N N . THR A 1 97 ? 7.874 4.379 -16.282 1.00 93.12 97 THR A N 1
ATOM 753 C CA . THR A 1 97 ? 6.480 4.858 -16.292 1.00 93.12 97 THR A CA 1
ATOM 754 C C . THR A 1 97 ? 5.502 3.982 -17.083 1.00 93.12 97 THR A C 1
ATOM 756 O O . THR A 1 97 ? 4.293 4.070 -16.846 1.00 93.12 97 THR A O 1
ATOM 759 N N . ASP A 1 98 ? 5.996 3.146 -18.000 1.00 92.56 98 ASP A N 1
ATOM 760 C CA . ASP A 1 98 ? 5.210 2.189 -18.800 1.00 92.56 98 ASP A CA 1
ATOM 761 C C . ASP A 1 98 ? 5.243 0.759 -18.243 1.00 92.56 98 ASP A C 1
ATOM 763 O O . ASP A 1 98 ? 4.659 -0.155 -18.823 1.00 92.56 98 ASP A O 1
ATOM 767 N N . SER A 1 99 ? 5.904 0.552 -17.104 1.00 94.56 99 SER A N 1
ATOM 768 C CA . SER A 1 99 ? 6.047 -0.776 -16.521 1.00 94.56 99 SER A CA 1
ATOM 769 C C . SER A 1 99 ? 4.692 -1.397 -16.134 1.00 94.56 99 SER A C 1
ATOM 771 O O . SER A 1 99 ? 3.837 -0.718 -15.549 1.00 94.56 99 SER A O 1
ATOM 773 N N . PRO A 1 100 ? 4.504 -2.717 -16.343 1.00 94.56 100 PRO A N 1
ATOM 774 C CA . PRO A 1 100 ? 3.317 -3.436 -15.870 1.00 94.56 100 PRO A CA 1
ATOM 775 C C . PRO A 1 100 ? 3.186 -3.423 -14.338 1.00 94.56 100 PRO A C 1
ATOM 777 O O . PRO A 1 100 ? 2.094 -3.609 -13.800 1.00 94.56 100 PRO A O 1
ATOM 780 N N . PHE A 1 101 ? 4.274 -3.153 -13.610 1.00 96.69 101 PHE A N 1
ATOM 781 C CA . PHE A 1 101 ? 4.260 -3.031 -12.152 1.00 96.69 101 PHE A CA 1
ATOM 782 C C . PHE A 1 101 ? 3.602 -1.733 -11.662 1.00 96.69 101 PHE A C 1
ATOM 784 O O . PHE A 1 101 ? 3.370 -1.590 -10.465 1.00 96.69 101 PHE A O 1
ATOM 791 N N . LEU A 1 102 ? 3.206 -0.813 -12.552 1.00 95.56 102 LEU A N 1
ATOM 792 C CA . LEU A 1 102 ? 2.440 0.385 -12.180 1.00 95.56 102 LEU A CA 1
ATOM 793 C C . LEU A 1 102 ? 1.125 0.021 -11.475 1.00 95.56 102 LEU A C 1
ATOM 795 O O . LEU A 1 102 ? 0.701 0.711 -10.548 1.00 95.56 102 LEU A O 1
ATOM 799 N N . LEU A 1 103 ? 0.519 -1.107 -11.857 1.00 96.75 103 LEU A N 1
ATOM 800 C CA . LEU A 1 103 ? -0.675 -1.654 -11.213 1.00 96.75 103 LEU A CA 1
ATOM 801 C C . LEU A 1 103 ? -0.481 -1.883 -9.702 1.00 96.75 103 LEU A C 1
ATOM 803 O O . LEU A 1 103 ? -1.431 -1.759 -8.932 1.00 96.75 103 LEU A O 1
ATOM 807 N N . TRP A 1 104 ? 0.743 -2.167 -9.249 1.00 97.75 104 TRP A N 1
ATOM 808 C CA . TRP A 1 104 ? 1.026 -2.380 -7.829 1.00 97.75 104 TRP A CA 1
ATOM 809 C C . TRP A 1 104 ? 0.818 -1.098 -7.025 1.00 97.75 104 TRP A C 1
ATOM 811 O O . TRP A 1 104 ? 0.246 -1.143 -5.939 1.00 97.75 104 TRP A O 1
ATOM 821 N N . TYR A 1 105 ? 1.194 0.057 -7.581 1.00 96.88 105 TYR A N 1
ATOM 822 C CA . TYR A 1 105 ? 0.905 1.358 -6.981 1.00 96.88 105 TYR A CA 1
ATOM 823 C C . TYR A 1 105 ? -0.589 1.661 -6.925 1.00 96.88 105 TYR A C 1
ATOM 825 O O . TYR A 1 105 ? -1.046 2.155 -5.896 1.00 96.88 105 TYR A O 1
ATOM 833 N N . PHE A 1 106 ? -1.365 1.282 -7.946 1.00 96.50 106 PHE A N 1
ATOM 834 C CA . PHE A 1 106 ? -2.829 1.369 -7.891 1.00 96.50 106 PHE A CA 1
ATOM 835 C C . PHE A 1 106 ? -3.411 0.532 -6.750 1.00 96.50 106 PHE A C 1
ATOM 837 O O . PHE A 1 106 ? -4.221 1.028 -5.966 1.00 96.50 106 PHE A O 1
ATOM 844 N N . ILE A 1 107 ? -2.976 -0.720 -6.612 1.00 96.38 107 ILE A N 1
ATOM 845 C CA . ILE A 1 107 ? -3.446 -1.609 -5.544 1.00 96.38 107 ILE A CA 1
ATOM 846 C C . ILE A 1 107 ? -3.039 -1.061 -4.170 1.00 96.38 107 ILE A C 1
ATOM 848 O O . ILE A 1 107 ? -3.866 -1.023 -3.258 1.00 96.38 107 ILE A O 1
ATOM 852 N N . LEU A 1 108 ? -1.806 -0.565 -4.028 1.00 96.00 108 LEU A N 1
ATOM 853 C CA . LEU A 1 108 ? -1.315 0.015 -2.779 1.00 96.00 108 LEU A CA 1
ATOM 854 C C . LEU A 1 108 ? -2.170 1.200 -2.319 1.00 96.00 108 LEU A C 1
ATOM 856 O O . LEU A 1 108 ? -2.630 1.192 -1.179 1.00 96.00 108 LEU A O 1
ATOM 860 N N . VAL A 1 109 ? -2.439 2.180 -3.188 1.00 96.75 109 VAL A N 1
ATOM 861 C CA . VAL A 1 109 ? -3.267 3.347 -2.819 1.00 96.75 109 VAL A CA 1
ATOM 862 C C . VAL A 1 109 ? -4.746 3.000 -2.659 1.00 96.75 109 VAL A C 1
ATOM 864 O O . VAL A 1 109 ? -5.473 3.710 -1.971 1.00 96.75 109 VAL A O 1
ATOM 867 N N . THR A 1 110 ? -5.211 1.902 -3.250 1.00 95.19 110 THR A N 1
ATOM 868 C CA . THR A 1 110 ? -6.604 1.476 -3.081 1.00 95.19 110 THR A CA 1
ATOM 869 C C . THR A 1 110 ? -6.811 0.787 -1.734 1.00 95.19 110 THR A C 1
ATOM 871 O O . THR A 1 110 ? -7.777 1.067 -1.030 1.00 95.19 110 THR A O 1
ATOM 874 N N . VAL A 1 111 ? -5.895 -0.101 -1.347 1.00 94.12 111 VAL A N 1
ATOM 875 C CA . VAL A 1 111 ? -6.107 -0.999 -0.206 1.00 94.12 111 VAL A CA 1
ATOM 876 C C . VAL A 1 111 ? -5.478 -0.468 1.083 1.00 94.12 111 VAL A C 1
ATOM 878 O O . VAL A 1 111 ? -6.118 -0.460 2.135 1.00 94.12 111 VAL A O 1
ATOM 881 N N . TYR A 1 112 ? -4.234 0.015 1.041 1.00 93.62 112 TYR A N 1
ATOM 882 C CA . TYR A 1 112 ? -3.505 0.333 2.272 1.00 93.62 112 TYR A CA 1
ATOM 883 C C . TYR A 1 112 ? -3.996 1.574 3.024 1.00 93.62 112 TYR A C 1
ATOM 885 O O . TYR A 1 112 ? -3.952 1.533 4.253 1.00 93.62 112 TYR A O 1
ATOM 893 N N . PRO A 1 113 ? -4.540 2.637 2.400 1.00 94.38 113 PRO A N 1
ATOM 894 C CA . PRO A 1 113 ? -5.136 3.732 3.168 1.00 94.38 113 PRO A CA 1
ATOM 895 C C . PRO A 1 113 ? -6.305 3.298 4.061 1.00 94.38 113 PRO A C 1
ATOM 897 O O . PRO A 1 113 ? -6.558 3.919 5.093 1.00 94.38 113 PRO A O 1
ATOM 900 N N . MET A 1 114 ? -6.993 2.205 3.711 1.00 91.56 114 MET A N 1
ATOM 901 C CA . MET A 1 114 ? -8.040 1.622 4.554 1.00 91.56 114 MET A CA 1
ATOM 902 C C . MET A 1 114 ? -7.454 0.871 5.756 1.00 91.56 114 MET A C 1
ATOM 904 O O . MET A 1 114 ? -8.011 0.901 6.851 1.00 91.56 114 MET A O 1
ATOM 908 N N . LEU A 1 115 ? -6.274 0.277 5.604 1.00 91.38 115 LEU A N 1
ATOM 909 C CA . LEU A 1 115 ? -5.670 -0.615 6.596 1.00 91.38 115 LEU A CA 1
ATOM 910 C C . LEU A 1 115 ? -4.686 0.074 7.540 1.00 91.38 115 LEU A C 1
ATOM 912 O O . LEU A 1 115 ? -4.517 -0.367 8.678 1.00 91.38 115 LEU A O 1
ATOM 916 N N . LEU A 1 116 ? -4.032 1.137 7.073 1.00 92.44 116 LEU A N 1
ATOM 917 C CA . LEU A 1 116 ? -2.960 1.815 7.792 1.00 92.44 116 LEU A CA 1
ATOM 918 C C . LEU A 1 116 ? -3.491 2.768 8.871 1.00 92.44 116 LEU A C 1
ATOM 920 O O . LEU A 1 116 ? -4.583 3.328 8.734 1.00 92.44 116 LEU A O 1
ATOM 924 N N . PRO A 1 117 ? -2.707 3.031 9.930 1.00 90.75 117 PRO A N 1
ATOM 925 C CA . PRO A 1 117 ? -3.031 4.078 10.889 1.00 90.75 117 PRO A CA 1
ATOM 926 C C . PRO A 1 117 ? -3.170 5.454 10.216 1.00 90.75 117 PRO A C 1
ATOM 928 O O . PRO A 1 117 ? -2.572 5.723 9.167 1.00 90.75 117 PRO A O 1
ATOM 931 N N . ALA A 1 118 ? -3.936 6.342 10.855 1.00 88.06 118 ALA A N 1
ATOM 932 C CA . ALA A 1 118 ? -4.235 7.687 10.361 1.00 88.06 118 ALA A CA 1
ATOM 933 C C . ALA A 1 118 ? -3.018 8.497 9.861 1.00 88.06 118 ALA A C 1
ATOM 935 O O . ALA A 1 118 ? -3.160 9.104 8.804 1.00 88.06 118 ALA A O 1
ATOM 936 N N . PRO A 1 119 ? -1.835 8.502 10.517 1.00 92.06 119 PRO A N 1
ATOM 937 C CA . PRO A 1 119 ? -0.693 9.275 10.017 1.00 92.06 119 PRO A CA 1
ATOM 938 C C . PRO A 1 119 ? -0.040 8.679 8.761 1.00 92.06 119 PRO A C 1
ATOM 940 O O . PRO A 1 119 ? 0.473 9.423 7.934 1.00 92.06 119 PRO A O 1
ATOM 943 N N . PHE A 1 120 ? -0.064 7.355 8.580 1.00 94.62 120 PHE A N 1
ATOM 944 C CA . PHE A 1 120 ? 0.654 6.696 7.479 1.00 94.62 120 PHE A CA 1
ATOM 945 C C . PHE A 1 120 ? -0.143 6.652 6.175 1.00 94.62 120 PHE A C 1
ATOM 947 O O . PHE A 1 120 ? 0.443 6.628 5.096 1.00 94.62 120 PHE A O 1
ATOM 954 N N . SER A 1 121 ? -1.473 6.680 6.266 1.00 94.00 121 SER A N 1
ATOM 955 C CA . SER A 1 121 ? -2.358 6.705 5.096 1.00 94.00 121 SER A CA 1
ATOM 956 C C . SER A 1 121 ? -2.092 7.906 4.166 1.00 94.00 121 SER A C 1
ATOM 958 O O . SER A 1 121 ? -1.781 7.671 3.00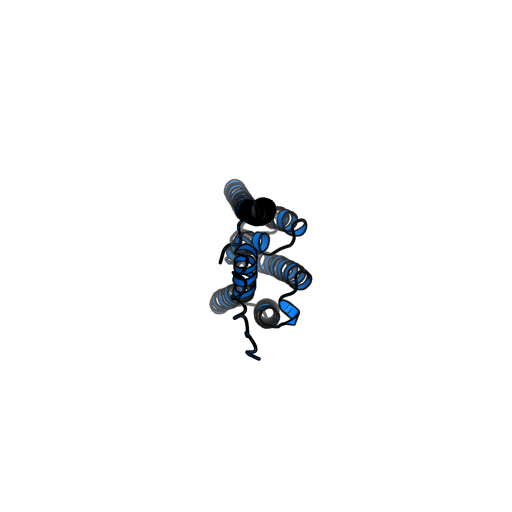0 1.00 94.00 121 SER A O 1
ATOM 960 N N . PRO A 1 122 ? -2.121 9.175 4.631 1.00 95.62 122 PRO A N 1
ATOM 961 C CA . PRO A 1 122 ? -1.841 10.330 3.775 1.00 95.62 122 PRO A CA 1
ATOM 962 C C . PRO A 1 122 ? -0.396 10.353 3.266 1.00 95.62 122 PRO A C 1
ATOM 964 O O . PRO A 1 122 ? -0.162 10.777 2.137 1.0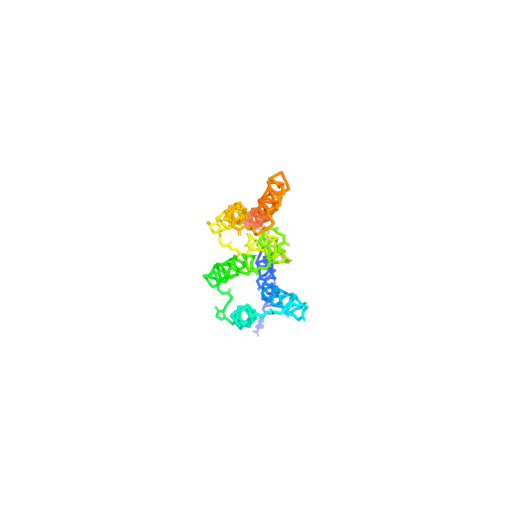0 95.62 122 PRO A O 1
ATOM 967 N N . ILE A 1 123 ? 0.563 9.846 4.053 1.00 97.00 123 ILE A N 1
ATOM 968 C CA . ILE A 1 123 ? 1.958 9.715 3.612 1.00 97.00 123 ILE A CA 1
ATOM 969 C C . ILE A 1 123 ? 2.032 8.795 2.394 1.00 97.00 123 ILE A C 1
ATOM 971 O O . ILE A 1 123 ? 2.630 9.177 1.395 1.00 97.00 123 ILE A O 1
ATOM 975 N N . LEU A 1 124 ? 1.396 7.621 2.437 1.00 96.81 124 LEU A N 1
ATOM 976 C CA . LEU A 1 124 ? 1.380 6.694 1.304 1.00 96.81 124 LEU A CA 1
ATOM 977 C C . LEU A 1 124 ? 0.683 7.304 0.076 1.00 96.81 124 LEU A C 1
ATOM 979 O O . LEU A 1 124 ? 1.201 7.197 -1.035 1.00 96.81 124 LEU A O 1
ATOM 983 N N . ILE A 1 125 ? -0.455 7.978 0.281 1.00 97.19 125 ILE A N 1
ATOM 984 C CA . ILE A 1 125 ? -1.232 8.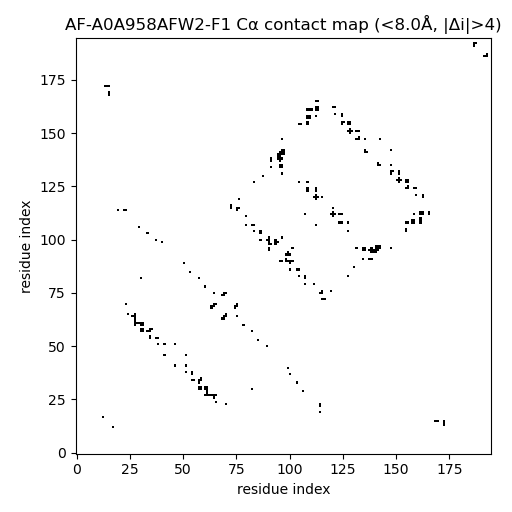640 -0.783 1.00 97.19 125 ILE A CA 1
ATOM 985 C C . ILE A 1 125 ? -0.408 9.715 -1.495 1.00 97.19 125 ILE A C 1
ATOM 987 O O . ILE A 1 125 ? -0.531 9.861 -2.706 1.00 97.19 125 ILE A O 1
ATOM 991 N N . GLY A 1 126 ? 0.432 10.458 -0.769 1.00 97.44 126 GLY A N 1
ATOM 992 C CA . GLY A 1 126 ? 1.351 11.432 -1.361 1.00 97.44 126 GLY A CA 1
ATOM 993 C C . GLY A 1 126 ? 2.610 10.793 -1.952 1.00 97.44 126 GLY A C 1
ATOM 994 O O . GLY A 1 126 ? 3.042 11.164 -3.041 1.00 97.44 126 GLY A O 1
ATOM 995 N N . ALA A 1 127 ? 3.193 9.807 -1.271 1.00 97.50 127 ALA A N 1
ATOM 996 C CA . ALA A 1 127 ? 4.462 9.198 -1.659 1.00 97.50 127 ALA A CA 1
ATOM 997 C C . ALA A 1 127 ? 4.376 8.451 -2.993 1.00 97.50 127 ALA A C 1
ATOM 999 O O . ALA A 1 127 ? 5.294 8.553 -3.799 1.00 97.50 127 ALA A O 1
ATOM 1000 N N . VAL A 1 128 ? 3.281 7.734 -3.256 1.00 97.44 128 VAL A N 1
ATOM 1001 C CA . VAL A 1 128 ? 3.084 6.973 -4.501 1.00 97.44 128 VAL A CA 1
ATOM 1002 C C . VAL A 1 128 ? 3.093 7.849 -5.768 1.00 97.44 128 VAL A C 1
ATOM 1004 O O . VAL A 1 128 ? 3.895 7.573 -6.663 1.00 97.44 128 VAL A O 1
ATOM 1007 N N . PRO A 1 129 ? 2.270 8.908 -5.894 1.00 97.12 129 PRO A N 1
ATOM 1008 C CA . PRO A 1 129 ? 2.305 9.782 -7.063 1.00 97.12 129 PRO A CA 1
ATOM 1009 C C . PRO A 1 129 ? 3.608 10.583 -7.156 1.00 97.12 129 PRO A C 1
ATOM 1011 O O . PRO A 1 129 ? 4.096 10.793 -8.264 1.00 97.12 129 PRO A O 1
ATOM 1014 N N . ILE A 1 130 ? 4.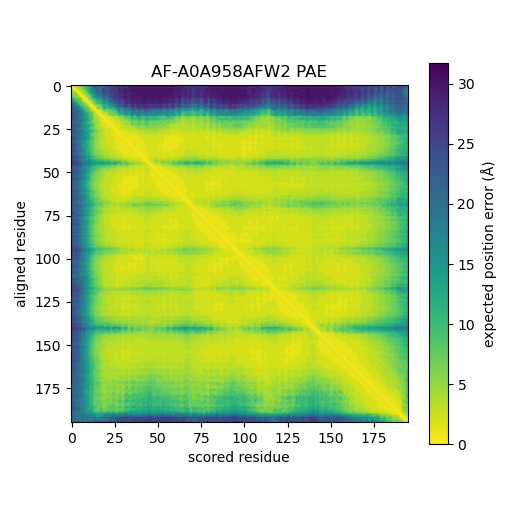208 10.990 -6.028 1.00 97.62 130 ILE A N 1
ATOM 1015 C CA . ILE A 1 130 ? 5.525 11.649 -6.027 1.00 97.62 130 ILE A CA 1
ATOM 1016 C C . ILE A 1 130 ? 6.592 10.703 -6.570 1.00 97.62 130 ILE A C 1
ATOM 1018 O O . ILE A 1 130 ? 7.359 11.100 -7.442 1.00 97.62 130 ILE A O 1
ATOM 1022 N N . ALA A 1 131 ? 6.615 9.452 -6.106 1.00 96.44 131 ALA A N 1
ATOM 1023 C CA . ALA A 1 131 ? 7.499 8.431 -6.640 1.00 96.44 131 ALA A CA 1
ATOM 1024 C C . ALA A 1 131 ? 7.287 8.332 -8.153 1.00 96.44 131 ALA A C 1
ATOM 1026 O O . ALA A 1 131 ? 8.220 8.548 -8.913 1.00 96.44 131 ALA A O 1
ATOM 1027 N N . LEU A 1 132 ? 6.058 8.141 -8.629 1.00 95.00 132 LEU A N 1
ATOM 1028 C CA . LEU A 1 132 ? 5.797 8.053 -10.066 1.00 95.00 132 LEU A CA 1
ATOM 1029 C C . LEU A 1 132 ? 6.340 9.260 -10.866 1.00 95.00 132 LEU A C 1
ATOM 1031 O O . LEU A 1 132 ? 6.903 9.073 -11.942 1.00 95.00 132 LEU A O 1
ATOM 1035 N N . LEU A 1 133 ? 6.241 10.481 -10.331 1.00 95.94 133 LEU A N 1
ATOM 1036 C CA . LEU A 1 133 ? 6.828 11.676 -10.951 1.00 95.94 133 LEU A CA 1
ATOM 1037 C C . LEU A 1 133 ? 8.364 11.649 -10.957 1.00 95.94 133 LEU A C 1
ATOM 1039 O O . LEU A 1 133 ? 8.977 11.997 -11.963 1.00 95.94 133 LEU A O 1
ATOM 1043 N N . LEU A 1 134 ? 8.990 11.191 -9.871 1.00 96.19 134 LEU A N 1
ATOM 1044 C CA . LEU A 1 134 ? 10.445 11.015 -9.780 1.00 96.19 134 LEU A CA 1
ATOM 1045 C C . LEU A 1 134 ? 10.972 9.928 -10.731 1.00 96.19 134 LEU A C 1
ATOM 1047 O O . LEU A 1 134 ? 12.159 9.915 -11.049 1.00 96.19 134 LEU A O 1
ATOM 1051 N N . LEU A 1 135 ? 10.105 9.026 -11.197 1.00 94.69 135 LEU A N 1
ATOM 1052 C CA . LEU A 1 135 ? 10.469 7.926 -12.092 1.00 94.69 135 LEU A CA 1
ATOM 1053 C C . LEU A 1 135 ? 10.632 8.408 -13.532 1.00 94.69 135 LEU A C 1
ATOM 1055 O O . LEU A 1 135 ? 11.344 7.795 -14.327 1.00 94.69 135 LEU A O 1
ATOM 1059 N N . TRP A 1 136 ? 9.960 9.504 -13.873 1.00 94.56 136 TRP A N 1
ATOM 1060 C CA . TRP A 1 136 ? 9.915 10.064 -15.215 1.00 94.56 136 TRP A CA 1
ATOM 1061 C C . TRP A 1 136 ? 11.293 10.342 -15.828 1.00 94.56 136 TRP A C 1
ATOM 1063 O O . TRP A 1 136 ? 11.548 9.801 -16.903 1.00 94.56 136 TRP A O 1
ATOM 1073 N N . PRO A 1 137 ? 12.222 11.075 -15.174 1.00 93.94 137 PRO A N 1
ATOM 1074 C CA . PRO A 1 137 ? 13.553 11.314 -15.741 1.00 93.94 137 PRO A CA 1
ATOM 1075 C C . PRO A 1 137 ? 14.418 10.049 -15.839 1.00 93.94 137 PRO A C 1
ATOM 1077 O O . PRO A 1 137 ? 15.423 10.052 -16.541 1.00 93.94 137 PRO A O 1
ATOM 1080 N N . LEU A 1 138 ? 14.052 8.979 -15.128 1.00 93.06 138 LEU A N 1
ATOM 1081 C CA . LEU A 1 138 ? 14.794 7.717 -15.083 1.00 93.06 138 LEU A CA 1
ATOM 1082 C C . LEU A 1 138 ? 14.229 6.665 -16.048 1.00 93.06 138 LEU A C 1
ATOM 1084 O O . LEU A 1 138 ? 14.794 5.581 -16.179 1.00 93.06 138 LEU A O 1
ATOM 1088 N N . SER A 1 139 ? 13.098 6.953 -16.694 1.00 91.31 139 SER A N 1
ATOM 1089 C CA . SER A 1 139 ? 12.404 5.993 -17.548 1.00 91.31 139 SER A CA 1
ATOM 1090 C C . SER A 1 139 ? 13.053 5.936 -18.936 1.00 91.31 139 SER A C 1
ATOM 1092 O O . SER A 1 139 ? 13.205 6.984 -19.561 1.00 91.31 139 SER A O 1
ATOM 1094 N N . PRO A 1 140 ? 13.386 4.741 -19.467 1.00 88.31 140 PRO A N 1
ATOM 1095 C CA . PRO A 1 140 ? 13.968 4.604 -20.809 1.00 88.31 140 PRO A CA 1
ATOM 1096 C C . PRO A 1 140 ? 13.064 5.164 -21.916 1.00 88.31 140 PRO A C 1
ATOM 1098 O O . PRO A 1 140 ? 13.535 5.756 -22.885 1.00 88.31 140 PRO A O 1
ATOM 1101 N N . HIS A 1 141 ? 11.754 4.991 -21.740 1.00 86.50 141 HIS A N 1
ATOM 1102 C CA . HIS A 1 141 ? 10.711 5.525 -22.605 1.00 86.50 141 HIS A CA 1
ATOM 1103 C C . HIS A 1 141 ? 9.718 6.280 -21.717 1.00 86.50 141 HIS A C 1
ATOM 1105 O O . HIS A 1 141 ? 8.801 5.677 -21.165 1.00 86.50 141 HIS A O 1
ATOM 1111 N N . PRO A 1 142 ? 9.950 7.576 -21.460 1.00 85.62 142 PRO A N 1
ATOM 1112 C CA . PRO A 1 142 ? 9.089 8.328 -20.568 1.00 85.62 142 PRO A CA 1
ATOM 1113 C C . PRO A 1 142 ? 7.722 8.541 -21.219 1.00 85.62 142 PRO A C 1
ATOM 1115 O O . PRO A 1 142 ? 7.622 9.006 -22.358 1.00 85.62 142 PRO A O 1
ATOM 1118 N N . LYS A 1 143 ? 6.657 8.270 -20.458 1.00 89.31 143 LYS A N 1
ATOM 1119 C CA . LYS A 1 143 ? 5.301 8.683 -20.831 1.00 89.31 143 LYS A CA 1
ATOM 1120 C C . LYS A 1 143 ? 5.256 10.187 -21.087 1.00 89.31 143 LYS A C 1
ATOM 1122 O O . LYS A 1 143 ? 6.028 10.965 -20.512 1.00 89.31 143 LYS A O 1
ATOM 1127 N N . SER A 1 144 ? 4.284 10.611 -21.896 1.00 94.62 144 SER A N 1
ATOM 1128 C CA . SER A 1 144 ? 3.982 12.034 -22.029 1.00 94.62 144 SER A CA 1
ATOM 1129 C C . SER A 1 144 ? 3.705 12.631 -20.647 1.00 94.62 144 SER A C 1
ATOM 1131 O O . SER A 1 144 ? 3.033 12.017 -19.813 1.00 94.62 144 SER A O 1
ATOM 1133 N N . LEU A 1 145 ? 4.218 13.839 -20.404 1.00 93.69 145 LEU A N 1
ATOM 1134 C CA . LEU A 1 145 ? 4.075 14.506 -19.108 1.00 93.69 145 LEU A CA 1
ATOM 1135 C C . LEU A 1 145 ? 2.601 14.606 -18.688 1.00 93.69 145 LEU A C 1
ATOM 1137 O O . LEU A 1 145 ? 2.272 14.391 -17.528 1.00 93.69 145 LEU A O 1
ATOM 1141 N N . LEU A 1 146 ? 1.703 14.858 -19.645 1.00 95.62 146 LEU A N 1
ATOM 1142 C CA . LEU A 1 146 ? 0.266 14.914 -19.391 1.00 95.62 146 LEU A CA 1
ATOM 1143 C C . LEU A 1 146 ? -0.301 13.564 -18.923 1.00 95.62 146 LEU A C 1
ATOM 1145 O O . LEU A 1 146 ? -1.072 13.535 -17.968 1.00 95.62 146 LEU A O 1
ATOM 1149 N N . SER A 1 147 ? 0.087 12.451 -19.557 1.00 94.31 147 SER A N 1
ATOM 1150 C CA . SER A 1 147 ? -0.349 11.109 -19.142 1.00 94.31 147 SER A CA 1
ATOM 1151 C C . SER A 1 147 ? 0.173 10.764 -17.750 1.00 94.31 147 SER A C 1
ATOM 1153 O O . SER A 1 147 ? -0.566 10.228 -16.924 1.00 94.31 147 SER A O 1
ATOM 1155 N N . LEU A 1 148 ? 1.424 11.129 -17.464 1.00 94.94 148 LEU A N 1
ATOM 1156 C CA . LEU A 1 148 ? 2.023 10.942 -16.152 1.00 94.94 148 LEU A CA 1
ATOM 1157 C C . LEU A 1 148 ? 1.292 11.750 -15.076 1.00 94.94 148 LEU A C 1
ATOM 1159 O O . LEU A 1 148 ? 0.923 11.191 -14.050 1.00 94.94 148 LEU A O 1
ATOM 1163 N N . LEU A 1 149 ? 1.033 13.037 -15.323 1.00 96.62 149 LEU A N 1
ATOM 1164 C CA . LEU A 1 149 ? 0.291 13.902 -14.405 1.00 96.62 149 LEU A CA 1
ATOM 1165 C C . LEU A 1 149 ? -1.132 13.391 -14.178 1.00 96.62 149 LEU A C 1
ATOM 1167 O O . LEU A 1 149 ? -1.581 13.351 -13.036 1.00 96.62 149 LEU A O 1
ATOM 1171 N N . ALA A 1 150 ? -1.819 12.948 -15.234 1.00 96.50 150 ALA A N 1
ATOM 1172 C CA . ALA A 1 150 ? -3.143 12.343 -15.121 1.00 96.50 150 ALA A CA 1
ATOM 1173 C C . ALA A 1 150 ? -3.107 11.060 -14.278 1.00 96.50 150 ALA A C 1
ATOM 1175 O O . ALA A 1 150 ? -3.960 10.866 -13.416 1.00 96.50 150 ALA A O 1
ATOM 1176 N N . CYS A 1 151 ? -2.098 10.208 -14.475 1.00 95.38 151 CYS A N 1
ATOM 1177 C CA . CYS A 1 151 ? -1.918 8.987 -13.695 1.00 95.38 151 CYS A CA 1
ATOM 1178 C C . CYS A 1 151 ? -1.596 9.286 -12.223 1.00 95.38 151 CYS A C 1
ATOM 1180 O O . CYS A 1 151 ? -2.184 8.678 -11.332 1.00 95.38 151 CYS A O 1
ATOM 1182 N N . SER A 1 152 ? -0.703 10.240 -11.952 1.00 96.81 152 SER A N 1
ATOM 1183 C CA . SER A 1 152 ? -0.374 10.679 -10.593 1.00 96.81 152 SER A CA 1
ATOM 1184 C C . SER A 1 152 ? -1.580 11.307 -9.897 1.00 96.81 152 SER A C 1
ATOM 1186 O O . SER A 1 152 ? -1.844 10.997 -8.737 1.00 96.81 152 SER A O 1
ATOM 1188 N N . PHE A 1 153 ? -2.353 12.134 -10.605 1.00 97.81 153 PHE A N 1
ATOM 1189 C CA . PHE A 1 153 ? -3.605 12.686 -10.092 1.00 97.81 153 PHE A CA 1
ATOM 1190 C C . PHE A 1 153 ? -4.616 11.581 -9.785 1.00 97.81 153 PHE A C 1
ATOM 1192 O O . PHE A 1 153 ? -5.212 11.591 -8.714 1.00 97.81 153 PHE A O 1
ATOM 1199 N N . LEU A 1 154 ? -4.775 10.599 -10.676 1.00 97.62 154 LEU A N 1
ATOM 1200 C CA . LEU A 1 154 ? -5.678 9.471 -10.468 1.00 97.62 154 LEU A CA 1
ATOM 1201 C C . LEU A 1 154 ? -5.278 8.638 -9.243 1.00 97.62 154 LEU A C 1
ATOM 1203 O O . LEU A 1 154 ? -6.139 8.310 -8.433 1.00 97.62 154 LEU A O 1
ATOM 1207 N N . LEU A 1 155 ? -3.987 8.331 -9.075 1.00 97.00 155 LEU A N 1
ATOM 1208 C CA . LEU A 1 155 ? -3.469 7.611 -7.905 1.00 97.00 155 LEU A CA 1
ATOM 1209 C C . LEU A 1 155 ? -3.712 8.389 -6.609 1.00 97.00 155 LEU A C 1
ATOM 1211 O O . LEU A 1 155 ? -4.178 7.817 -5.623 1.00 97.00 155 LEU A O 1
ATOM 1215 N N . PHE A 1 156 ? -3.439 9.695 -6.625 1.00 98.00 156 PHE A N 1
ATOM 1216 C CA . PHE A 1 156 ? -3.705 10.572 -5.490 1.00 98.00 156 PHE A CA 1
ATOM 1217 C C . PHE A 1 156 ? -5.199 10.614 -5.156 1.00 98.00 156 PHE A C 1
ATOM 1219 O O . PHE A 1 156 ? -5.581 10.410 -4.007 1.00 98.00 156 PHE A O 1
ATOM 1226 N N . PHE A 1 157 ? -6.049 10.840 -6.160 1.00 97.88 157 PHE A N 1
ATOM 1227 C CA . PHE A 1 157 ? -7.496 10.925 -6.001 1.00 97.88 157 PHE A CA 1
ATOM 1228 C C . PHE A 1 157 ? -8.087 9.613 -5.481 1.00 97.88 157 PHE A C 1
ATOM 1230 O O . PHE A 1 157 ? -8.909 9.630 -4.568 1.00 97.88 157 PHE A O 1
ATOM 1237 N N . LEU A 1 158 ? -7.635 8.473 -6.006 1.00 97.44 158 LEU A N 1
ATOM 1238 C CA . LEU A 1 158 ? -8.074 7.155 -5.559 1.00 97.44 158 LEU A CA 1
ATOM 1239 C C . LEU A 1 158 ? -7.667 6.896 -4.106 1.00 97.44 158 LEU A C 1
ATOM 1241 O O . LEU A 1 158 ? -8.502 6.489 -3.303 1.00 97.44 158 LEU A O 1
ATOM 1245 N N . GLY A 1 159 ? -6.419 7.201 -3.747 1.00 96.38 159 GLY A N 1
ATOM 1246 C CA . GLY A 1 159 ? -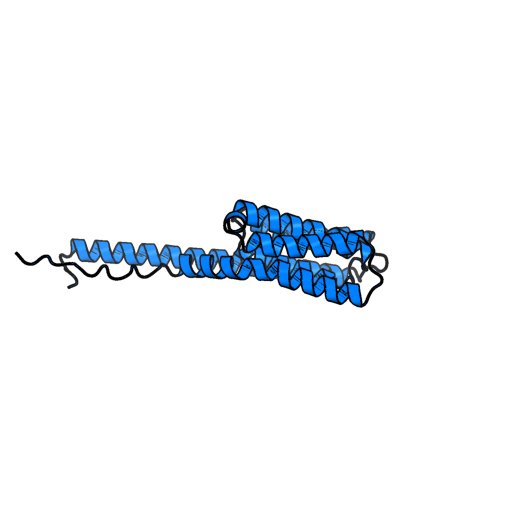5.945 7.099 -2.369 1.00 96.38 159 GLY A CA 1
ATOM 1247 C C . GLY A 1 159 ? -6.690 8.031 -1.408 1.00 96.38 159 GLY A C 1
ATOM 1248 O O . GLY A 1 159 ? -7.070 7.637 -0.305 1.00 96.38 159 GLY A O 1
ATOM 1249 N N . TRP A 1 160 ? -6.960 9.263 -1.839 1.00 97.12 160 TRP A N 1
ATOM 1250 C CA . TRP A 1 160 ? -7.771 10.216 -1.088 1.00 97.12 160 TRP A CA 1
ATOM 1251 C C . TRP A 1 160 ? -9.194 9.700 -0.868 1.00 97.12 160 TRP A C 1
ATOM 1253 O O . TRP A 1 160 ? -9.723 9.801 0.242 1.00 97.12 160 TRP A O 1
ATOM 1263 N N . LEU A 1 161 ? -9.812 9.130 -1.903 1.00 96.81 161 LEU A N 1
ATOM 1264 C CA . LEU A 1 161 ? -11.160 8.578 -1.842 1.00 96.81 161 LEU A CA 1
ATOM 1265 C C . LEU A 1 161 ? -11.233 7.416 -0.847 1.00 96.81 161 LEU A C 1
ATOM 1267 O O . LEU A 1 161 ? -12.119 7.402 0.005 1.00 96.81 161 LEU A O 1
ATOM 1271 N N . THR A 1 162 ? -10.292 6.472 -0.895 1.00 94.62 162 THR A N 1
ATOM 1272 C CA . THR A 1 162 ? -10.287 5.303 0.000 1.00 94.62 162 THR A CA 1
ATOM 1273 C C . THR A 1 162 ? -10.039 5.691 1.455 1.00 94.62 162 THR A C 1
ATOM 1275 O O . THR A 1 162 ? -10.713 5.186 2.357 1.00 94.62 162 THR A O 1
ATOM 1278 N N . TRP A 1 163 ? -9.160 6.661 1.702 1.00 94.19 163 TRP A N 1
ATOM 1279 C CA . TRP A 1 163 ? -8.974 7.244 3.030 1.00 94.19 163 TRP A CA 1
ATOM 1280 C C . TRP A 1 163 ? -10.205 8.021 3.519 1.00 94.19 163 TRP A C 1
ATOM 1282 O O . TRP A 1 163 ? -10.619 7.882 4.673 1.00 94.19 163 TRP A O 1
ATOM 1292 N N . SER A 1 164 ? -10.850 8.792 2.642 1.00 94.19 164 SER A N 1
ATOM 1293 C CA . SER A 1 164 ? -12.088 9.516 2.958 1.00 94.19 164 SER A CA 1
ATOM 1294 C C . SER A 1 164 ? -13.230 8.560 3.309 1.00 94.19 164 SER A C 1
ATOM 1296 O O . SER A 1 164 ? -13.974 8.808 4.259 1.00 94.19 164 SER A O 1
ATOM 1298 N N . LEU A 1 165 ? -13.337 7.432 2.601 1.00 91.12 165 LEU A N 1
ATOM 1299 C CA . LEU A 1 165 ? -14.292 6.369 2.915 1.00 91.12 165 LEU A CA 1
ATOM 1300 C C . LEU A 1 165 ? -14.020 5.780 4.301 1.00 91.12 165 LEU A C 1
ATOM 1302 O O . LEU A 1 165 ? -14.936 5.728 5.119 1.00 91.12 165 LEU A O 1
ATOM 1306 N N . LYS A 1 166 ? -12.764 5.435 4.614 1.00 90.12 166 LYS A N 1
ATOM 1307 C CA . LYS A 1 166 ? -12.376 4.935 5.943 1.00 90.12 166 LYS A CA 1
ATOM 1308 C C . LYS A 1 166 ? -12.771 5.903 7.059 1.00 90.12 166 LYS A C 1
ATOM 1310 O O . LYS A 1 166 ? -13.434 5.512 8.016 1.00 90.12 166 LYS A O 1
ATOM 1315 N N . THR A 1 167 ? -12.368 7.168 6.950 1.00 89.12 167 THR A N 1
ATOM 1316 C CA . THR A 1 167 ? -12.638 8.176 7.993 1.00 89.12 167 THR A CA 1
ATOM 1317 C C . THR A 1 167 ? -14.132 8.436 8.171 1.00 89.12 167 THR A C 1
ATOM 1319 O O . THR A 1 167 ? -14.593 8.747 9.267 1.00 89.12 167 THR A O 1
ATOM 1322 N N . THR A 1 168 ? -14.908 8.308 7.100 1.00 89.44 168 THR A N 1
ATOM 1323 C CA . THR A 1 168 ? -16.364 8.442 7.135 1.00 89.44 168 THR A CA 1
ATOM 1324 C C . THR A 1 168 ? -17.007 7.237 7.815 1.00 89.44 168 THR A C 1
ATOM 1326 O O . THR A 1 168 ? -17.800 7.428 8.734 1.00 89.44 168 THR A O 1
ATOM 1329 N N . LEU A 1 169 ? -16.605 6.014 7.456 1.00 87.00 169 LEU A N 1
ATOM 1330 C CA . LEU A 1 169 ? -17.072 4.784 8.104 1.00 87.00 169 LEU A CA 1
ATOM 1331 C C . LEU A 1 169 ? -16.778 4.789 9.610 1.00 87.00 169 LEU A C 1
ATOM 1333 O O . LEU A 1 169 ? -17.686 4.551 10.399 1.00 87.00 169 LEU A O 1
ATOM 1337 N N . MET A 1 170 ? -15.561 5.170 10.010 1.00 85.31 170 MET A N 1
ATOM 1338 C CA . MET A 1 170 ? -15.184 5.290 11.425 1.00 85.31 170 MET A CA 1
ATOM 1339 C C . MET A 1 170 ? -16.019 6.332 12.182 1.00 85.31 170 MET A C 1
ATOM 1341 O O . MET A 1 170 ? -16.350 6.144 13.348 1.00 85.31 170 MET A O 1
ATOM 1345 N N . ARG A 1 171 ? -16.385 7.448 11.540 1.00 87.44 171 ARG A N 1
ATOM 1346 C CA . ARG A 1 171 ? -17.255 8.454 12.171 1.00 87.44 171 ARG A CA 1
ATOM 1347 C C . ARG A 1 171 ? -18.677 7.941 12.359 1.00 87.44 171 ARG A C 1
ATOM 1349 O O . ARG A 1 171 ? -19.273 8.199 13.402 1.00 87.44 171 ARG A O 1
ATOM 1356 N N . TYR A 1 172 ? -19.209 7.211 11.380 1.00 86.38 172 TYR A N 1
ATOM 1357 C CA . TYR A 1 172 ? -20.542 6.620 11.478 1.00 86.38 172 TYR A CA 1
ATOM 1358 C C . TYR A 1 172 ? -20.635 5.569 12.581 1.00 86.38 172 TYR A C 1
ATOM 1360 O O . TYR A 1 172 ? -21.638 5.531 13.293 1.00 86.38 172 TYR A O 1
ATOM 1368 N N . THR A 1 173 ? -19.605 4.743 12.749 1.00 83.50 173 THR A N 1
ATOM 1369 C CA . THR A 1 173 ? -19.600 3.713 13.790 1.00 83.50 173 THR A CA 1
ATOM 1370 C C . THR A 1 173 ? -19.525 4.329 15.180 1.00 83.50 173 THR A C 1
ATOM 1372 O O . THR A 1 173 ? -20.371 4.024 16.014 1.00 83.50 173 THR A O 1
ATOM 1375 N N . LEU A 1 174 ? -18.633 5.302 15.391 1.00 85.38 174 LEU A N 1
ATOM 1376 C CA . LEU A 1 174 ? -18.553 6.046 16.653 1.00 85.38 174 LEU A CA 1
ATOM 1377 C C . LEU A 1 174 ? -19.869 6.756 16.995 1.00 85.38 174 LEU A C 1
ATOM 1379 O O . LEU A 1 174 ? -20.327 6.713 18.135 1.00 85.38 174 LEU A O 1
ATOM 1383 N N . TRP A 1 175 ? -20.505 7.399 16.010 1.00 87.38 175 TRP A N 1
ATOM 1384 C CA . TRP A 1 175 ? -21.790 8.070 16.220 1.00 87.38 175 TRP A CA 1
ATOM 1385 C C . TRP A 1 175 ? -22.907 7.086 16.589 1.00 87.38 175 TRP A C 1
ATOM 1387 O O . TRP A 1 175 ? -23.755 7.388 17.434 1.00 87.38 175 TRP A O 1
ATOM 1397 N N . ARG A 1 176 ? -22.901 5.897 15.980 1.00 86.25 176 ARG A N 1
ATOM 1398 C CA . ARG A 1 176 ? -23.849 4.831 16.297 1.00 86.25 176 ARG A CA 1
ATOM 1399 C C . ARG A 1 176 ? -23.655 4.304 17.718 1.00 86.25 176 ARG A C 1
ATOM 1401 O O . ARG A 1 176 ? -24.640 4.217 18.445 1.00 86.25 176 ARG A O 1
ATOM 1408 N N . GLU A 1 177 ? -22.424 3.998 18.122 1.00 85.75 177 GLU A N 1
ATOM 1409 C CA . GLU A 1 177 ? -22.125 3.525 19.480 1.00 85.75 177 GLU A CA 1
ATOM 1410 C C . GLU A 1 177 ? -22.543 4.548 20.543 1.00 85.75 177 GLU A C 1
ATOM 1412 O O . GLU A 1 177 ? -23.168 4.197 21.543 1.00 85.75 177 GLU A O 1
ATOM 1417 N N . GLU A 1 178 ? -22.251 5.828 20.309 1.00 88.88 178 GLU A N 1
ATOM 1418 C CA . GLU A 1 178 ? -22.647 6.916 21.203 1.00 88.88 178 GLU A CA 1
ATOM 1419 C C . GLU A 1 178 ? -24.176 7.040 21.303 1.00 88.88 178 GLU A C 1
ATOM 1421 O O . GLU A 1 178 ? -24.722 7.243 22.388 1.00 88.88 178 GLU A O 1
ATOM 1426 N N . SER A 1 179 ? -24.889 6.873 20.186 1.00 88.81 179 SER A N 1
ATOM 1427 C CA . SER A 1 179 ? -26.355 6.900 20.163 1.00 88.81 179 SER A CA 1
ATOM 1428 C C . SER A 1 179 ? -26.962 5.720 20.926 1.00 88.81 179 SER A C 1
ATOM 1430 O O . SER A 1 179 ? -27.886 5.915 21.715 1.00 88.81 179 SER A O 1
ATOM 1432 N N . GLU A 1 180 ? -26.422 4.511 20.746 1.00 88.31 180 GLU A N 1
ATOM 1433 C CA . GLU A 1 180 ? -26.854 3.314 21.477 1.00 88.31 180 GLU A CA 1
ATOM 1434 C C . GLU A 1 180 ? -26.609 3.474 22.989 1.00 88.31 180 GLU A C 1
ATOM 1436 O O . GLU A 1 180 ? -27.523 3.228 23.777 1.00 88.31 180 GLU A O 1
ATOM 1441 N N . ARG A 1 181 ? -25.448 4.007 23.403 1.00 89.00 181 ARG A N 1
ATOM 1442 C CA . ARG A 1 181 ? -25.153 4.307 24.819 1.00 89.00 181 ARG A CA 1
ATOM 1443 C C . ARG A 1 181 ? -26.119 5.322 25.422 1.00 89.00 181 ARG A C 1
ATOM 1445 O O . ARG A 1 181 ? -26.580 5.149 26.548 1.00 89.00 181 ARG A O 1
ATOM 1452 N N . ARG A 1 182 ? -26.449 6.388 24.689 1.00 91.06 182 ARG A N 1
ATOM 1453 C CA . ARG A 1 182 ? -27.409 7.400 25.158 1.00 91.06 182 ARG A CA 1
ATOM 1454 C C . ARG A 1 182 ? -28.803 6.818 25.342 1.00 91.06 182 ARG A C 1
ATOM 1456 O O . ARG A 1 182 ? -29.457 7.143 26.328 1.00 91.06 182 ARG A O 1
ATOM 1463 N N . LEU A 1 183 ? -29.236 5.947 24.431 1.00 90.19 183 LEU A N 1
ATOM 1464 C CA . LEU A 1 183 ? -30.523 5.263 24.536 1.00 90.19 183 LEU A CA 1
ATOM 1465 C C . LEU A 1 183 ? -30.559 4.323 25.741 1.00 90.19 183 LEU A C 1
ATOM 1467 O O . LEU A 1 183 ? -31.519 4.377 26.503 1.00 90.19 183 LEU A O 1
ATOM 1471 N N . THR A 1 184 ? -29.514 3.518 25.963 1.00 89.31 184 THR A N 1
ATOM 1472 C CA . THR A 1 184 ? -29.456 2.623 27.131 1.00 89.31 184 THR A CA 1
ATOM 1473 C C . THR A 1 184 ? -29.489 3.400 28.441 1.00 89.31 184 THR A C 1
ATOM 1475 O O . THR A 1 184 ? -30.240 3.037 29.339 1.00 89.31 184 THR A O 1
ATOM 1478 N N . THR A 1 185 ? -28.756 4.513 28.531 1.00 91.19 185 THR A N 1
ATOM 1479 C CA . THR A 1 185 ? -28.771 5.374 29.722 1.00 91.19 185 THR A CA 1
ATOM 1480 C C . THR A 1 185 ? -30.136 6.033 29.923 1.00 91.19 185 THR A C 1
ATOM 1482 O O . THR A 1 185 ? -30.623 6.108 31.045 1.00 91.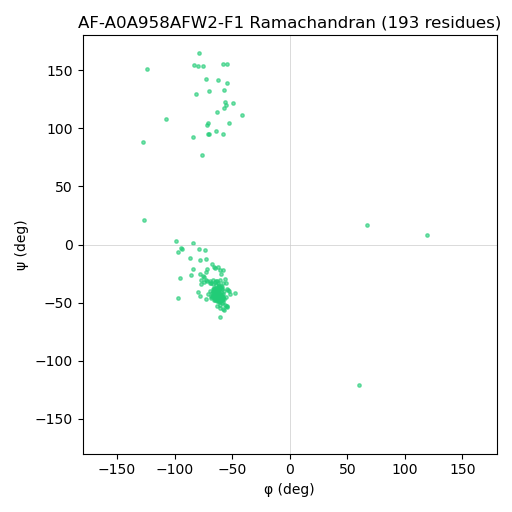19 185 THR A O 1
ATOM 1485 N N . ALA A 1 186 ? -30.787 6.494 28.851 1.00 90.88 186 ALA A N 1
ATOM 1486 C CA . ALA A 1 186 ? -32.117 7.094 28.939 1.00 90.88 186 ALA A CA 1
ATOM 1487 C C . ALA A 1 186 ? -33.193 6.083 29.375 1.00 90.88 186 ALA A C 1
ATOM 1489 O O . ALA A 1 186 ? -34.073 6.433 30.158 1.00 90.88 186 ALA A O 1
ATOM 1490 N N . LEU A 1 187 ? -33.116 4.839 28.894 1.00 91.12 187 LEU A N 1
ATOM 1491 C CA . LEU A 1 187 ? -34.030 3.757 29.271 1.00 91.12 187 LEU A CA 1
ATOM 1492 C C . LEU A 1 187 ? -33.859 3.339 30.736 1.00 91.12 187 LEU A C 1
ATOM 1494 O O . LEU A 1 187 ? -34.860 3.160 31.431 1.00 91.12 187 LEU A O 1
ATOM 1498 N N . ASP A 1 188 ? -32.613 3.251 31.208 1.00 89.56 188 ASP A N 1
ATOM 1499 C CA . ASP A 1 188 ? -32.287 2.953 32.608 1.00 89.56 188 ASP A CA 1
ATOM 1500 C C . ASP A 1 188 ? -32.820 4.047 33.548 1.00 89.56 188 ASP A C 1
ATOM 1502 O O . ASP A 1 188 ? -33.531 3.765 34.513 1.00 89.56 188 ASP A O 1
ATOM 1506 N N . LEU A 1 189 ? -32.607 5.322 33.194 1.00 91.56 189 LEU A N 1
ATOM 1507 C CA . LEU A 1 189 ? -33.157 6.465 33.933 1.00 91.56 189 LEU A CA 1
ATOM 1508 C C . LEU A 1 189 ? -34.693 6.510 33.930 1.00 91.56 189 LEU A C 1
ATOM 1510 O O . LEU A 1 189 ? -35.293 6.987 34.891 1.00 91.56 189 LEU A O 1
ATOM 1514 N N . ALA A 1 190 ? -35.338 6.023 32.868 1.00 90.75 190 ALA A N 1
ATOM 1515 C CA . ALA A 1 190 ? -36.795 5.952 32.770 1.00 90.75 190 ALA A CA 1
ATOM 1516 C C . ALA A 1 190 ? -37.405 4.765 33.543 1.00 90.75 190 ALA A C 1
ATOM 1518 O O . ALA A 1 190 ? -38.629 4.634 33.581 1.00 90.75 190 ALA A O 1
ATOM 1519 N N . GLY A 1 191 ? -36.586 3.889 34.141 1.00 86.00 191 GLY A N 1
ATOM 1520 C CA . GLY A 1 191 ? -37.051 2.681 34.827 1.00 86.00 191 GLY A CA 1
ATOM 1521 C C . GLY A 1 191 ? -37.664 1.637 33.887 1.00 86.00 191 GLY A C 1
ATOM 1522 O O . GLY A 1 191 ? -38.379 0.742 34.340 1.00 86.00 191 GLY A O 1
ATOM 1523 N N . VAL A 1 192 ? -37.415 1.745 32.577 1.00 75.12 192 VAL A N 1
ATOM 1524 C CA . VAL A 1 192 ? -37.924 0.801 31.578 1.00 75.12 192 VAL A CA 1
ATOM 1525 C C . VAL A 1 192 ? -36.973 -0.389 31.526 1.00 75.12 192 VAL A C 1
ATOM 1527 O O . VAL A 1 192 ? -35.987 -0.393 30.791 1.00 75.12 192 VAL A O 1
ATOM 1530 N N . VAL A 1 193 ? -37.277 -1.419 32.317 1.00 72.31 193 VAL A N 1
ATOM 1531 C CA . VAL A 1 193 ? -36.613 -2.721 32.202 1.00 72.31 193 VAL A CA 1
ATOM 1532 C C . VAL A 1 193 ? -37.096 -3.370 30.907 1.00 72.31 193 VAL A C 1
ATOM 1534 O O . VAL A 1 193 ? -38.233 -3.833 30.823 1.00 72.31 193 VAL A O 1
ATOM 1537 N N . ILE A 1 194 ? -36.243 -3.373 29.882 1.00 58.47 194 ILE A N 1
ATOM 1538 C CA . ILE A 1 194 ? -36.480 -4.160 28.669 1.00 58.47 194 ILE A CA 1
ATOM 1539 C C . ILE A 1 194 ? -36.274 -5.633 29.055 1.00 58.47 194 ILE A C 1
ATOM 1541 O O . ILE A 1 194 ? -35.136 -6.058 29.256 1.00 58.47 194 ILE A O 1
ATOM 1545 N N . ILE A 1 195 ? -37.380 -6.367 29.231 1.00 59.44 195 ILE A N 1
ATOM 1546 C CA . ILE A 1 195 ? -37.414 -7.831 29.414 1.00 59.44 195 ILE A CA 1
ATOM 1547 C C . ILE A 1 195 ? -37.408 -8.504 28.042 1.00 59.44 195 ILE A C 1
ATOM 1549 O O . ILE A 1 195 ? -38.170 -8.033 27.166 1.00 59.44 195 ILE A O 1
#

Mean predicted aligned error: 7.03 Å

Nearest PDB structures (foldseek):
  6nuq-assembly1_A  TM=2.300E-01  e=4.641E+00  Homo sapiens

Foldseek 3Di:
DDPPPDPPPPPPPQVLVVVLVVLLQCVLVLLVVLLVVLVVVCVVPVDDPVSNVLSVVSNVLSVLSNDPNCSDQVNLLVNLVSLLVSLLVQLLVQFQLPHPSLVSLLSSLQRSLLNHPPVVLLVSLQVSLVSSVVSQVSGPDHDDPVVSVVSSVVSSVNSVVNNVVNVVVVVVSVVVVVVVVVVVVVCVVVVPDPD

Sequence (195 aa):
MRTMLTPLIPLKMDPAIDIDRQMANWEPLVPLVLGLHGMVIFFSMSATWWQWSAIASVLLLAVWAGSPWGQTQPTRVIRAGLLFGLTWPLLLTTGGTDSPFLLWYFILVTVYPMLLPAPFSPILIGAVPIALLLLWPLSPHPKSLLSLLACSFLLFFLGWLTWSLKTTLMRYTLWREESERRLTTALDLAGVVII